Protein AF-A0A4Q3S726-F1 (afdb_monomer)

Radius of gyration: 19.7 Å; Cα contacts (8 Å, |Δi|>4): 172; chains: 1; bounding box: 53×33×49 Å

Nearest PDB structures (foldseek):
  7nnp-assembly1_A  TM=9.492E-01  e=2.459E-10  Escher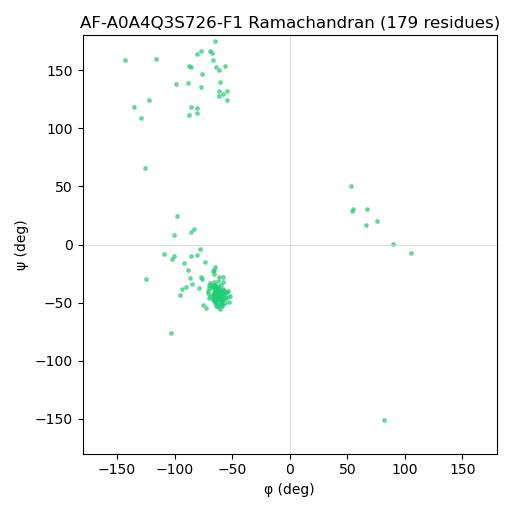ichia coli
  7nnl-assembly1_A  TM=9.496E-01  e=5.320E-10  Escherichia coli
  7lc3-assembly1_A  TM=9.480E-01  e=2.760E-09  Escherichia coli K-12

pLDDT: mean 93.47, std 6.23, range [62.25, 98.5]

Sequence (181 aa):
MDWRGWAEIVFTIGLTLALSWPLGAYLKRVWTGEPTWLDPVLKPVQRGTLSLLGVKPGTSQGWLAYAVSVLAFSAVGFAFLYGILRLQGLLPFNPQGFAGLSPHLAFNTAVSFVTNTNWQSYAPEATVSTFSQMAGLTVQNFVSAAAGLSIAAAVARAFAADRAEGLGNFWVDLVRIVLYL

Structure (mmCIF, N/CA/C/O backbone):
data_AF-A0A4Q3S726-F1
#
_entry.id   AF-A0A4Q3S726-F1
#
loop_
_atom_site.group_PDB
_atom_site.id
_atom_site.type_symbol
_atom_site.label_atom_id
_atom_site.label_alt_id
_atom_site.label_comp_id
_atom_site.label_asym_id
_atom_site.label_entity_id
_atom_site.label_seq_id
_atom_site.pdbx_PDB_ins_code
_atom_site.Cartn_x
_atom_site.Cartn_y
_atom_site.Cartn_z
_atom_site.occupancy
_atom_site.B_iso_or_equiv
_atom_site.auth_seq_id
_atom_site.auth_comp_id
_atom_site.auth_asym_id
_atom_site.auth_atom_id
_atom_site.pdbx_PDB_model_num
ATOM 1 N N . MET A 1 1 ? 32.094 5.424 20.460 1.00 66.31 1 MET A N 1
ATOM 2 C CA . MET A 1 1 ? 30.811 6.091 20.147 1.00 66.31 1 MET A CA 1
ATOM 3 C C . MET A 1 1 ? 30.955 7.551 20.527 1.00 66.31 1 MET A C 1
ATOM 5 O O . MET A 1 1 ? 31.361 7.812 21.651 1.00 66.31 1 MET A O 1
ATOM 9 N N . ASP A 1 2 ? 30.717 8.463 19.585 1.00 92.38 2 ASP A N 1
ATOM 10 C CA . ASP A 1 2 ? 30.803 9.914 19.800 1.00 92.38 2 ASP A CA 1
ATOM 11 C C . ASP A 1 2 ? 29.468 10.459 20.351 1.00 92.38 2 ASP A C 1
ATOM 13 O O . ASP A 1 2 ? 28.410 9.875 20.101 1.00 92.38 2 ASP A O 1
ATOM 17 N N . TRP A 1 3 ? 29.493 11.565 21.098 1.00 94.75 3 TRP A N 1
ATOM 18 C CA . TRP A 1 3 ? 28.298 12.164 21.717 1.00 94.75 3 TRP A CA 1
ATOM 19 C C . TRP A 1 3 ? 27.258 12.601 20.676 1.00 94.75 3 TRP A C 1
ATOM 21 O O . TRP A 1 3 ? 26.059 12.565 20.947 1.00 94.75 3 TRP A O 1
ATOM 31 N N . ARG A 1 4 ? 27.713 12.948 19.464 1.00 96.19 4 ARG A N 1
ATOM 32 C CA . ARG A 1 4 ? 26.861 13.285 18.315 1.00 96.19 4 ARG A CA 1
ATOM 33 C C . ARG A 1 4 ? 25.976 12.115 17.895 1.00 96.19 4 ARG A C 1
ATOM 35 O O . ARG A 1 4 ? 24.780 12.301 17.721 1.00 96.19 4 ARG A O 1
ATOM 42 N N . GLY A 1 5 ? 26.531 10.903 17.836 1.00 96.06 5 GLY A N 1
ATOM 43 C CA . GLY A 1 5 ? 25.759 9.704 17.493 1.00 96.06 5 GLY A CA 1
ATOM 44 C C . GLY A 1 5 ? 24.696 9.379 18.546 1.00 96.06 5 GLY A C 1
ATOM 45 O O . GLY A 1 5 ? 23.569 9.029 18.210 1.00 96.06 5 GLY A O 1
ATOM 46 N N . TRP A 1 6 ? 25.013 9.564 19.831 1.00 96.88 6 TRP A N 1
ATOM 47 C CA . TRP A 1 6 ? 24.011 9.439 20.894 1.00 96.88 6 TRP A CA 1
ATOM 48 C C . TRP A 1 6 ? 22.918 10.506 20.792 1.00 96.88 6 TRP A C 1
ATOM 50 O O . TRP A 1 6 ? 21.742 10.185 20.959 1.00 96.88 6 TRP A O 1
ATOM 60 N N . ALA A 1 7 ? 23.283 11.752 20.479 1.00 97.25 7 ALA A N 1
ATOM 61 C CA . ALA A 1 7 ? 22.322 12.830 20.273 1.00 97.25 7 ALA A CA 1
ATOM 62 C C . ALA A 1 7 ? 21.385 12.547 19.085 1.00 97.25 7 ALA A C 1
ATOM 64 O O . ALA A 1 7 ? 20.179 12.730 19.218 1.00 97.25 7 ALA A O 1
ATOM 65 N N . GLU A 1 8 ? 21.904 12.038 17.964 1.00 97.19 8 GLU A N 1
ATOM 66 C CA . GLU A 1 8 ? 21.108 11.637 16.794 1.00 97.19 8 GLU A CA 1
ATOM 67 C C . GLU A 1 8 ? 20.111 10.521 17.125 1.00 97.19 8 GLU A C 1
ATOM 69 O O . GLU A 1 8 ? 18.943 10.606 16.738 1.00 97.19 8 GLU A O 1
ATOM 74 N N . ILE A 1 9 ? 20.534 9.503 17.883 1.00 97.06 9 ILE A N 1
ATOM 75 C CA . ILE A 1 9 ? 19.656 8.406 18.319 1.00 97.06 9 ILE A CA 1
ATOM 76 C C . ILE A 1 9 ? 18.533 8.943 19.210 1.00 97.06 9 ILE A C 1
ATOM 78 O O . ILE A 1 9 ? 17.359 8.670 18.956 1.00 97.06 9 ILE A O 1
ATOM 82 N N . VAL A 1 10 ? 18.878 9.727 20.236 1.00 97.81 10 VAL A N 1
ATOM 83 C CA . VAL A 1 10 ? 17.895 10.296 21.171 1.00 97.81 10 VAL A CA 1
ATOM 84 C C . VAL A 1 10 ? 16.928 11.219 20.439 1.00 97.81 10 VAL A C 1
ATOM 86 O O . VAL A 1 10 ? 15.722 11.136 20.660 1.00 97.81 10 VAL A O 1
ATOM 89 N N . PHE A 1 11 ? 17.436 12.058 19.537 1.00 97.94 11 PHE A N 1
ATOM 90 C CA . PHE A 1 11 ? 16.612 12.951 18.735 1.00 97.94 11 PHE A CA 1
ATOM 91 C C . PHE A 1 11 ? 15.660 12.172 17.822 1.00 97.94 11 PHE A C 1
ATOM 93 O O . PHE A 1 11 ? 14.464 12.448 17.815 1.00 97.94 11 PHE A O 1
ATOM 100 N N . THR A 1 12 ? 16.155 11.158 17.108 1.00 97.88 12 THR A N 1
ATOM 101 C CA . THR A 1 12 ? 15.345 10.355 16.178 1.00 97.88 12 THR A CA 1
ATOM 102 C C . THR A 1 12 ? 14.248 9.586 16.910 1.00 97.88 12 THR A C 1
ATOM 104 O O . THR A 1 12 ? 13.086 9.634 16.503 1.00 97.88 12 THR A O 1
ATOM 107 N N . ILE A 1 13 ? 14.580 8.913 18.018 1.00 97.75 13 ILE A N 1
ATOM 108 C CA . ILE A 1 13 ? 13.597 8.179 18.827 1.00 97.75 13 ILE A CA 1
ATOM 109 C C . ILE A 1 13 ? 12.604 9.155 19.461 1.00 97.75 13 ILE A C 1
ATOM 111 O O . ILE A 1 13 ? 11.397 8.939 19.374 1.00 97.75 13 ILE A O 1
ATOM 115 N N . GLY A 1 14 ? 13.095 10.247 20.053 1.00 98.19 14 GLY A N 1
ATOM 116 C CA . GLY A 1 14 ? 12.260 11.263 20.688 1.00 98.19 14 GLY A CA 1
ATOM 117 C C . GLY A 1 14 ? 11.259 11.878 19.712 1.00 98.19 14 GLY A C 1
ATOM 118 O O . GLY A 1 14 ? 10.069 11.939 20.013 1.00 98.19 14 GLY A O 1
ATOM 119 N N . LEU A 1 15 ? 11.714 12.251 18.513 1.00 98.00 15 LEU A N 1
ATOM 120 C CA . LEU A 1 15 ? 10.857 12.786 17.458 1.00 98.00 15 LEU A CA 1
ATOM 121 C C . LEU A 1 15 ? 9.852 11.740 16.957 1.00 98.00 15 LEU A C 1
ATOM 123 O O . LEU A 1 15 ? 8.673 12.049 16.801 1.00 98.00 15 LEU A O 1
ATOM 127 N N . THR A 1 16 ? 10.282 10.490 16.764 1.00 97.81 16 THR A N 1
ATOM 128 C CA . THR A 1 16 ? 9.392 9.397 16.334 1.00 97.81 16 THR A CA 1
ATOM 129 C C . THR A 1 16 ? 8.279 9.149 17.352 1.00 97.81 16 THR A C 1
ATOM 131 O O . THR A 1 16 ? 7.112 9.017 16.983 1.00 97.81 16 THR A O 1
ATOM 134 N N . LEU A 1 17 ? 8.598 9.131 18.648 1.00 96.75 17 LEU A N 1
ATOM 135 C CA . LEU A 1 17 ? 7.604 8.980 19.713 1.00 96.75 17 LEU A CA 1
ATOM 136 C C . LEU A 1 17 ? 6.666 10.192 19.790 1.00 96.75 17 LEU A C 1
ATOM 138 O O . LEU A 1 17 ? 5.450 10.024 19.887 1.00 96.75 17 LEU A O 1
ATOM 142 N N . ALA A 1 18 ? 7.213 11.404 19.670 1.00 97.06 18 ALA A N 1
ATOM 143 C CA . ALA A 1 18 ? 6.432 12.636 19.685 1.00 97.06 18 ALA A CA 1
ATOM 144 C C . ALA A 1 18 ? 5.429 12.719 18.522 1.00 97.06 18 ALA A C 1
ATOM 146 O O . ALA A 1 18 ? 4.324 13.220 18.714 1.00 97.06 18 ALA A O 1
ATOM 147 N N . LEU A 1 19 ? 5.785 12.212 17.336 1.00 97.38 19 LEU A N 1
ATOM 148 C CA . LEU A 1 19 ? 4.909 12.197 16.158 1.00 97.38 19 LEU A CA 1
ATOM 149 C C . LEU A 1 19 ? 3.964 10.988 16.119 1.00 97.38 19 LEU A C 1
ATOM 151 O O . LEU A 1 19 ? 2.826 11.110 15.665 1.00 97.38 19 LEU A O 1
ATOM 155 N N . SER A 1 20 ? 4.394 9.825 16.612 1.00 95.56 20 SER A N 1
ATOM 156 C CA . SER A 1 20 ? 3.570 8.608 16.599 1.00 95.56 20 SER A CA 1
ATOM 157 C C . SER A 1 20 ? 2.380 8.679 17.556 1.00 95.56 20 SER A C 1
ATOM 159 O O . SER A 1 20 ? 1.318 8.157 17.223 1.00 95.56 20 SER A O 1
ATOM 161 N N . TRP A 1 21 ? 2.500 9.359 18.702 1.00 95.00 21 TRP A N 1
ATOM 162 C CA . TRP A 1 21 ? 1.385 9.525 19.642 1.00 95.00 21 TRP A CA 1
ATOM 163 C C . TRP A 1 21 ? 0.168 10.266 19.046 1.00 95.00 21 TRP A C 1
ATOM 165 O O . TRP A 1 21 ? -0.928 9.690 19.049 1.00 95.00 21 TRP A O 1
ATOM 175 N N . PRO A 1 22 ? 0.298 11.491 18.488 1.00 95.06 22 PRO A N 1
ATOM 176 C CA . PRO A 1 22 ? -0.834 12.182 17.876 1.00 95.06 22 PRO A CA 1
ATOM 177 C C . PRO A 1 22 ? -1.343 11.455 16.626 1.00 95.06 22 PRO A C 1
ATOM 179 O O . PRO A 1 22 ? -2.555 11.406 16.406 1.00 95.06 22 PRO A O 1
ATOM 182 N N . LEU A 1 23 ? -0.451 10.835 15.842 1.00 94.62 23 LEU A N 1
ATOM 183 C CA . LEU A 1 23 ? -0.841 10.041 14.678 1.00 94.62 23 LEU A CA 1
ATOM 184 C C . LEU A 1 23 ? -1.673 8.814 15.077 1.00 94.62 23 LEU A C 1
ATOM 186 O O . LEU A 1 23 ? -2.705 8.548 14.470 1.00 94.62 23 LEU A O 1
ATOM 190 N N . GLY A 1 24 ? -1.280 8.099 16.132 1.00 93.12 24 GLY A N 1
ATOM 191 C CA . GLY A 1 24 ? -2.030 6.959 16.659 1.00 93.12 24 GLY A CA 1
ATOM 192 C C . GLY A 1 24 ? -3.412 7.361 17.178 1.00 93.12 24 GLY A C 1
ATOM 193 O O . GLY A 1 24 ? -4.405 6.688 16.892 1.00 93.12 24 GLY A O 1
ATOM 194 N N . ALA A 1 25 ? -3.508 8.498 17.876 1.00 92.31 25 ALA A N 1
ATOM 195 C CA . ALA A 1 25 ? -4.790 9.050 18.311 1.00 92.31 25 ALA A CA 1
ATOM 196 C C . ALA A 1 25 ? -5.694 9.424 17.122 1.00 92.31 25 ALA A C 1
ATOM 198 O O . ALA A 1 25 ? -6.902 9.190 17.166 1.00 92.31 25 ALA A O 1
ATOM 199 N N . TYR A 1 26 ? -5.115 9.964 16.047 1.00 94.06 26 TYR A N 1
ATOM 200 C CA . TYR A 1 26 ? -5.827 10.249 14.805 1.00 94.06 26 TYR A CA 1
ATOM 201 C C . TYR A 1 26 ? -6.300 8.970 14.096 1.00 94.06 26 TYR A C 1
ATOM 203 O O . TYR A 1 26 ? -7.478 8.865 13.757 1.00 94.06 26 TYR A O 1
ATOM 211 N N . LEU A 1 27 ? -5.433 7.964 13.948 1.00 92.88 27 LEU A N 1
ATOM 212 C CA . LEU A 1 27 ? -5.776 6.687 13.314 1.00 92.88 27 LEU A CA 1
ATOM 213 C C . LEU A 1 27 ? -6.882 5.941 14.056 1.00 92.88 27 LEU A C 1
ATOM 215 O O . LEU A 1 27 ? -7.776 5.383 13.419 1.00 92.88 27 LEU A O 1
ATOM 219 N N . LYS A 1 28 ? -6.888 6.003 15.394 1.00 91.19 28 LYS A N 1
ATOM 220 C CA . LYS A 1 28 ? -8.006 5.495 16.196 1.00 91.19 28 LYS A CA 1
ATOM 221 C C . LYS A 1 28 ? -9.332 6.096 15.721 1.00 91.19 28 LYS A C 1
ATOM 223 O O . LYS A 1 28 ? -10.257 5.337 15.452 1.00 91.19 28 LYS A O 1
ATOM 228 N N . ARG A 1 29 ? -9.407 7.426 15.567 1.00 91.75 29 ARG A N 1
ATOM 229 C CA . ARG A 1 29 ? -10.619 8.126 15.100 1.00 91.75 29 ARG A CA 1
ATOM 230 C C . ARG A 1 29 ? -11.024 7.699 13.692 1.00 91.75 29 ARG A C 1
ATOM 232 O O . ARG A 1 29 ? -12.200 7.458 13.435 1.00 91.75 29 ARG A O 1
ATOM 239 N N . VAL A 1 30 ? -10.050 7.564 12.789 1.00 91.81 30 VAL A N 1
ATOM 240 C CA . VAL A 1 30 ? -10.283 7.119 11.406 1.00 91.81 30 VAL A CA 1
ATOM 241 C C . VAL A 1 30 ? -10.901 5.714 11.381 1.00 91.81 30 VAL A C 1
ATOM 243 O O . VAL A 1 30 ? -11.913 5.496 10.709 1.00 91.81 30 VAL A O 1
ATOM 246 N N . TRP A 1 31 ? -10.360 4.762 12.147 1.00 88.25 31 TRP A N 1
ATOM 247 C CA . TRP A 1 31 ? -10.892 3.395 12.204 1.00 88.25 31 TRP A CA 1
ATOM 248 C C . TRP A 1 31 ? -12.244 3.292 12.915 1.00 88.25 31 TRP A C 1
ATOM 250 O O . TRP A 1 31 ? -13.110 2.545 12.449 1.00 88.25 31 TRP A O 1
ATOM 260 N N . THR A 1 32 ? -12.473 4.054 13.989 1.00 86.06 32 THR A N 1
ATOM 261 C CA . THR A 1 32 ? -13.777 4.089 14.678 1.00 8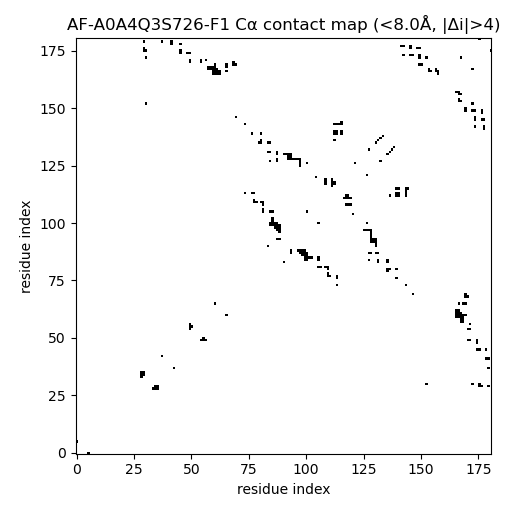6.06 32 THR A CA 1
ATOM 262 C C . THR A 1 32 ? -14.838 4.859 13.889 1.00 86.06 32 THR A C 1
ATOM 264 O O . THR A 1 32 ? -16.030 4.692 14.133 1.00 86.06 32 THR A O 1
ATOM 267 N N . GLY A 1 33 ? -14.438 5.640 12.880 1.00 84.31 33 GLY A N 1
ATOM 268 C CA . GLY A 1 33 ? -15.345 6.479 12.098 1.00 84.31 33 GLY A CA 1
ATOM 269 C C . GLY A 1 33 ? -15.792 7.741 12.838 1.00 84.31 33 GLY A C 1
ATOM 270 O O . GLY A 1 33 ? -16.820 8.321 12.480 1.00 84.31 33 GLY A O 1
ATOM 271 N N . GLU A 1 34 ? -15.039 8.155 13.857 1.00 88.12 34 GLU A N 1
ATOM 272 C CA . GLU A 1 34 ? -15.228 9.433 14.537 1.00 88.12 34 GLU A CA 1
ATOM 273 C C . GLU A 1 34 ? -14.967 10.609 13.578 1.00 88.12 34 GLU A C 1
ATOM 275 O O . GLU A 1 34 ? -14.197 10.470 12.623 1.00 88.12 34 GLU A O 1
ATOM 280 N N . PRO A 1 35 ? -15.587 11.783 13.809 1.00 86.44 35 PRO A N 1
ATOM 281 C CA . PRO A 1 35 ? -15.368 12.950 12.969 1.00 86.44 35 PRO A CA 1
ATOM 282 C C . PRO A 1 35 ? -13.892 13.354 12.913 1.00 86.44 35 PRO A C 1
ATOM 284 O O . PRO A 1 35 ? -13.241 13.543 13.944 1.00 86.44 35 PRO A O 1
ATOM 287 N N . THR A 1 36 ? -13.381 13.544 11.701 1.00 90.50 36 THR A N 1
ATOM 288 C CA . THR A 1 36 ? -12.043 14.089 11.459 1.00 90.50 36 THR A CA 1
ATOM 289 C C . THR A 1 36 ? -12.113 15.423 10.723 1.00 90.50 36 THR A C 1
ATOM 291 O O . THR A 1 36 ? -13.093 15.743 10.056 1.00 90.50 36 THR A O 1
ATOM 294 N N . TRP A 1 37 ? -11.046 16.211 10.814 1.00 88.94 37 TRP A N 1
ATOM 295 C CA . TRP A 1 37 ? -10.925 17.493 10.118 1.00 88.94 37 TRP A CA 1
ATOM 296 C C . TRP A 1 37 ? -10.877 17.359 8.584 1.00 88.94 37 TRP A C 1
ATOM 298 O O . TRP A 1 37 ? -11.235 18.304 7.886 1.00 88.94 37 TRP A O 1
ATOM 308 N N . LEU A 1 38 ? -10.501 16.187 8.056 1.00 89.44 38 LEU A N 1
ATOM 309 C CA . LEU A 1 38 ? -10.484 15.899 6.615 1.00 89.44 38 LEU A CA 1
ATOM 310 C C . LEU A 1 38 ? -11.837 15.407 6.081 1.00 89.44 38 LEU A C 1
ATOM 312 O O . LEU A 1 38 ? -12.043 15.329 4.869 1.00 89.44 38 LEU A O 1
ATOM 316 N N . ASP A 1 39 ? -12.782 15.098 6.970 1.00 88.25 39 ASP A N 1
ATOM 317 C CA . ASP A 1 39 ? -14.087 14.552 6.607 1.00 88.25 39 ASP A CA 1
ATOM 318 C C . ASP A 1 39 ? -14.877 15.366 5.577 1.00 88.25 39 ASP A C 1
ATOM 320 O O . ASP A 1 39 ? -15.488 14.730 4.717 1.00 88.25 39 ASP A O 1
ATOM 324 N N . PRO A 1 40 ? -14.903 16.716 5.607 1.00 88.88 40 PRO A N 1
ATOM 325 C CA . PRO A 1 40 ? -15.674 17.487 4.633 1.00 88.88 40 PRO A CA 1
ATOM 326 C C . PRO A 1 40 ? -15.268 17.200 3.183 1.00 88.88 40 PRO A C 1
ATOM 328 O O . PRO A 1 40 ? -16.117 17.217 2.295 1.00 88.88 40 PRO A O 1
ATOM 331 N N . VAL A 1 41 ? -13.987 16.893 2.954 1.00 90.56 41 VAL A N 1
ATOM 332 C CA . VAL A 1 41 ? -13.429 16.615 1.623 1.00 90.56 41 VAL A CA 1
ATOM 333 C C . VAL A 1 41 ? -13.396 15.114 1.340 1.00 90.56 41 VAL A C 1
ATOM 335 O O . VAL A 1 41 ? -13.769 14.679 0.252 1.00 90.56 41 VAL A O 1
ATOM 338 N N . LEU A 1 42 ? -12.987 14.302 2.319 1.00 92.19 42 LEU A N 1
ATOM 339 C CA . LEU A 1 42 ? -12.731 12.878 2.107 1.00 92.19 42 LEU A CA 1
ATOM 340 C C . LEU A 1 42 ? -13.968 11.993 2.264 1.00 92.19 42 LEU A C 1
ATOM 342 O O . LEU A 1 42 ? -14.057 10.979 1.574 1.00 92.19 42 LEU A O 1
ATOM 346 N N . LYS A 1 43 ? -14.965 12.353 3.087 1.00 89.88 43 LYS A N 1
ATOM 347 C CA . LYS A 1 43 ? -16.180 11.524 3.232 1.00 89.88 43 LYS A CA 1
ATOM 348 C C . LYS A 1 43 ? -16.961 11.358 1.924 1.00 89.88 43 LYS A C 1
ATOM 350 O O . LYS A 1 43 ? -17.415 10.238 1.678 1.00 89.88 43 LYS A O 1
ATOM 355 N N . PRO A 1 44 ? -17.158 12.397 1.085 1.00 91.56 44 PRO A N 1
ATOM 356 C CA . PRO A 1 44 ? -17.794 12.227 -0.221 1.00 91.56 44 PRO A CA 1
ATOM 357 C C . PRO A 1 44 ? -17.039 11.236 -1.112 1.00 91.56 44 PRO A C 1
ATOM 359 O O . PRO A 1 44 ? -17.659 10.338 -1.680 1.00 91.56 44 PRO A O 1
ATOM 362 N N . VAL A 1 45 ? -15.706 11.345 -1.163 1.00 93.38 45 VAL A N 1
ATOM 363 C CA . VAL A 1 45 ? -14.843 10.452 -1.950 1.00 93.38 45 VAL A CA 1
ATOM 364 C C . VAL A 1 45 ? -14.913 9.029 -1.402 1.00 93.38 45 VAL A C 1
ATOM 366 O O . VAL A 1 45 ? -15.187 8.101 -2.150 1.00 93.38 45 VAL A O 1
ATOM 369 N N . GLN A 1 46 ? -14.781 8.853 -0.086 1.00 92.44 46 GLN A N 1
ATOM 370 C CA . GLN A 1 46 ? -14.899 7.560 0.585 1.00 92.44 46 GLN A CA 1
ATOM 371 C C . GLN A 1 46 ? -16.246 6.890 0.277 1.00 92.44 46 GLN A C 1
ATOM 373 O O . GLN A 1 46 ? -16.288 5.710 -0.066 1.00 92.44 46 GLN A O 1
ATOM 378 N N . ARG A 1 47 ? -17.357 7.631 0.383 1.00 90.62 47 ARG A N 1
ATOM 379 C CA . ARG A 1 47 ? -18.699 7.114 0.074 1.00 90.62 47 ARG A CA 1
ATOM 380 C C . ARG A 1 47 ? -18.832 6.738 -1.398 1.00 90.62 47 ARG A C 1
ATOM 382 O O . ARG A 1 47 ? -19.377 5.676 -1.682 1.00 90.62 47 ARG A O 1
ATOM 389 N N . GLY A 1 48 ? -18.317 7.567 -2.305 1.00 92.38 48 GLY A N 1
ATOM 390 C CA . GLY A 1 48 ? -18.282 7.279 -3.737 1.00 92.38 48 GLY A CA 1
ATOM 391 C C . GLY A 1 48 ? -17.510 5.996 -4.039 1.00 92.38 48 GLY A C 1
ATOM 392 O O . GLY A 1 48 ? -18.055 5.084 -4.653 1.00 92.38 48 GLY A O 1
ATOM 393 N N . THR A 1 49 ? -16.287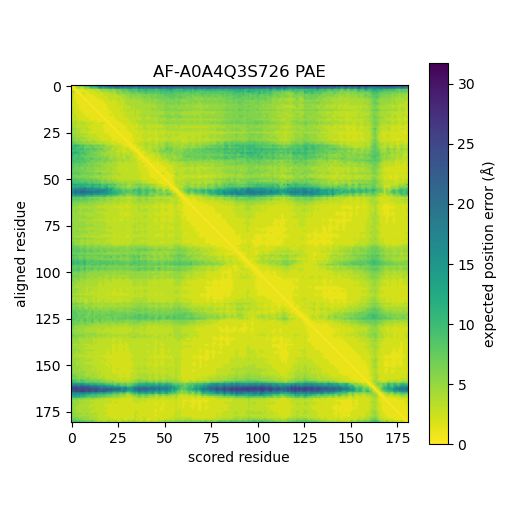 5.875 -3.521 1.00 92.88 49 THR A N 1
ATOM 394 C CA . THR A 1 49 ? -15.434 4.693 -3.699 1.00 92.88 49 THR A CA 1
ATOM 395 C C . THR A 1 49 ? -16.092 3.431 -3.144 1.00 92.88 49 THR A C 1
ATOM 397 O O . THR A 1 49 ? -16.180 2.429 -3.846 1.00 92.88 49 THR A O 1
ATOM 400 N N . LEU A 1 50 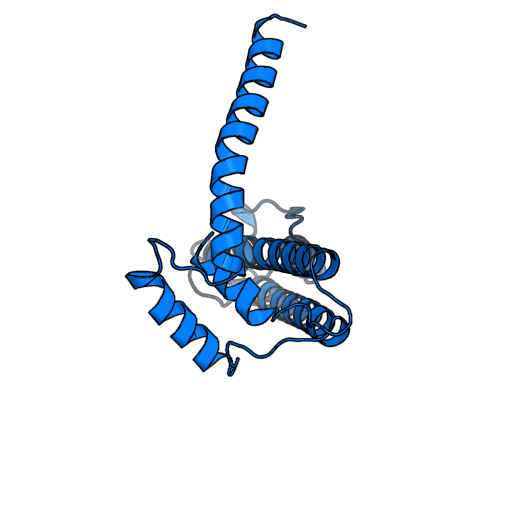? -16.618 3.468 -1.915 1.00 92.31 50 LEU A N 1
ATOM 401 C CA . LEU A 1 50 ? -17.287 2.305 -1.320 1.00 92.31 50 LEU A CA 1
ATOM 402 C C . LEU A 1 50 ? -18.565 1.925 -2.077 1.00 92.31 50 LEU A C 1
ATOM 404 O O . LEU A 1 50 ? -18.829 0.740 -2.264 1.00 92.31 50 LEU A O 1
ATOM 408 N N . SER A 1 51 ? -19.322 2.912 -2.565 1.00 91.44 51 SER A N 1
ATOM 409 C CA . SER A 1 51 ? -20.506 2.679 -3.396 1.00 91.44 51 SER A CA 1
ATOM 410 C C . SER A 1 51 ? -20.150 2.018 -4.728 1.00 91.44 51 SER A C 1
ATOM 412 O O . SER A 1 51 ? -20.844 1.093 -5.142 1.00 91.44 51 SER A O 1
ATOM 414 N N . LEU A 1 52 ? -19.072 2.453 -5.390 1.00 91.94 52 LEU A N 1
ATOM 415 C CA . LEU A 1 52 ? -18.584 1.846 -6.635 1.00 91.94 52 LEU A CA 1
ATOM 416 C C . LEU A 1 52 ? -18.103 0.406 -6.428 1.00 91.94 52 LEU A C 1
ATOM 418 O O . LEU A 1 52 ? -18.306 -0.441 -7.291 1.00 91.94 52 LEU A O 1
ATOM 422 N N . LEU A 1 53 ? -17.515 0.118 -5.267 1.00 88.81 53 LEU A N 1
ATOM 423 C CA . LEU A 1 53 ? -17.118 -1.235 -4.877 1.00 88.81 53 LEU A CA 1
ATOM 424 C C . LEU A 1 53 ? -18.301 -2.095 -4.392 1.00 88.81 53 LEU A C 1
ATOM 426 O O . LEU A 1 53 ? -18.110 -3.265 -4.066 1.00 88.81 53 LEU A O 1
ATOM 430 N N . GLY A 1 54 ? -19.515 -1.537 -4.299 1.00 88.00 54 GLY A N 1
ATOM 431 C CA . GLY A 1 54 ? -20.689 -2.233 -3.762 1.00 88.00 54 GLY A CA 1
ATOM 432 C C . GLY A 1 54 ? -20.588 -2.558 -2.265 1.00 88.00 54 GLY A C 1
ATOM 433 O O . GLY A 1 54 ? -21.332 -3.397 -1.754 1.00 88.00 54 GLY A O 1
ATOM 434 N N . VAL A 1 55 ? -19.672 -1.909 -1.542 1.00 89.38 55 VAL A N 1
ATOM 435 C CA . VAL A 1 55 ? -19.405 -2.161 -0.124 1.00 89.38 55 VAL A CA 1
ATOM 436 C C . VAL A 1 55 ? -20.361 -1.332 0.722 1.00 89.38 55 VAL A C 1
ATOM 438 O O . VAL A 1 55 ? -20.323 -0.103 0.703 1.00 89.38 55 VAL A O 1
ATOM 441 N N . LYS A 1 56 ? -21.202 -2.002 1.517 1.00 81.50 56 LYS A N 1
ATOM 442 C CA . LYS A 1 56 ? -22.104 -1.341 2.471 1.00 81.50 56 LYS A CA 1
ATOM 443 C C . LYS A 1 56 ? -21.349 -0.972 3.758 1.00 81.50 56 LYS A C 1
ATOM 445 O O . LYS A 1 56 ? -20.970 -1.886 4.505 1.00 81.50 56 LYS A O 1
ATOM 450 N N . PRO A 1 57 ? -21.159 0.329 4.064 1.00 71.88 57 PRO A N 1
ATOM 451 C CA . PRO A 1 57 ? -20.558 0.756 5.323 1.00 71.88 57 PRO A CA 1
ATOM 452 C C . PRO A 1 57 ? -21.438 0.289 6.491 1.00 71.88 57 PRO A C 1
ATOM 454 O O . PRO A 1 57 ? -22.643 0.522 6.477 1.00 71.88 57 PRO A O 1
ATOM 457 N N . GLY A 1 58 ? -20.852 -0.395 7.476 1.00 73.56 58 GLY A N 1
ATOM 458 C CA . GLY A 1 58 ? -21.573 -0.959 8.631 1.00 73.56 58 GLY A CA 1
ATOM 459 C C . GLY A 1 58 ? -21.760 -2.479 8.598 1.00 73.56 58 GLY A C 1
ATOM 460 O O . GLY A 1 58 ? -22.180 -3.060 9.592 1.00 73.56 58 GLY A O 1
ATOM 461 N N . THR A 1 59 ? -21.403 -3.147 7.497 1.00 81.25 59 THR A N 1
ATOM 462 C CA . THR A 1 59 ? -21.333 -4.616 7.465 1.00 81.25 59 THR A CA 1
ATOM 463 C C . THR A 1 59 ? -20.023 -5.095 8.084 1.00 81.25 59 THR A C 1
ATOM 465 O O . THR A 1 59 ? -18.951 -4.776 7.574 1.00 81.25 59 THR A O 1
ATOM 468 N N . SER A 1 60 ? -20.100 -5.845 9.185 1.00 86.94 60 SER A N 1
ATOM 469 C CA . SER A 1 60 ? -18.923 -6.438 9.828 1.00 86.94 60 SER A CA 1
ATOM 470 C C . SER A 1 60 ? -18.619 -7.816 9.233 1.00 86.94 60 SER A C 1
ATOM 472 O O . SER A 1 60 ? -19.527 -8.601 8.959 1.00 86.94 60 SER A O 1
ATOM 474 N N . GLN A 1 61 ? -17.342 -8.103 9.012 1.00 92.06 61 GLN A N 1
ATOM 475 C CA . GLN A 1 61 ? -16.822 -9.368 8.515 1.00 92.06 61 GLN A CA 1
ATOM 476 C C . GLN A 1 61 ? -16.313 -10.207 9.693 1.00 92.06 61 GLN A C 1
ATOM 478 O O . GLN A 1 61 ? -15.633 -9.711 10.593 1.00 92.06 61 GLN A O 1
ATOM 483 N N . GLY A 1 62 ? -16.601 -11.510 9.667 1.00 91.81 62 GLY A N 1
ATOM 484 C CA . GLY A 1 62 ? -15.870 -12.468 10.496 1.00 91.81 62 GLY A CA 1
ATOM 485 C C . GLY A 1 62 ? -14.412 -12.592 10.040 1.00 91.81 62 GLY A C 1
ATOM 486 O O . GLY A 1 62 ? -14.069 -12.205 8.921 1.00 91.81 62 GLY A O 1
ATOM 487 N N . TRP A 1 63 ? -13.556 -13.181 10.880 1.00 91.38 63 TRP A N 1
ATOM 488 C CA . TRP A 1 63 ? -12.115 -13.288 10.609 1.00 91.38 63 TRP A CA 1
ATOM 489 C C . TRP A 1 63 ? -11.793 -13.954 9.264 1.00 91.38 63 TRP A C 1
ATOM 491 O O . TRP A 1 63 ? -10.927 -13.475 8.535 1.00 91.38 63 TRP A O 1
ATOM 501 N N . LEU A 1 64 ? -12.528 -15.012 8.898 1.00 93.62 64 LEU A N 1
ATOM 502 C CA . LEU A 1 64 ? -12.304 -15.738 7.649 1.00 93.62 64 LEU A CA 1
ATOM 503 C C . LEU A 1 64 ? -12.631 -14.862 6.435 1.00 93.62 64 LEU A C 1
ATOM 505 O O . LEU A 1 64 ? -11.843 -14.785 5.498 1.00 93.62 64 LEU A O 1
ATOM 509 N N . ALA A 1 65 ? -13.764 -14.155 6.467 1.00 94.06 65 ALA A N 1
ATOM 510 C CA . ALA A 1 65 ? -14.160 -13.249 5.390 1.00 94.06 65 ALA A CA 1
ATOM 511 C C . ALA A 1 65 ? -13.183 -12.069 5.248 1.00 94.06 65 ALA A C 1
ATOM 513 O O . ALA A 1 65 ? -12.876 -11.655 4.128 1.00 94.06 65 ALA A O 1
ATOM 514 N N . TYR A 1 66 ? -12.658 -11.563 6.367 1.00 95.31 66 TYR A N 1
ATOM 515 C CA . TYR A 1 66 ? -11.638 -10.517 6.374 1.00 95.31 66 TYR A CA 1
ATOM 516 C C . TYR A 1 66 ? -10.332 -11.015 5.736 1.00 95.31 66 TYR A C 1
ATOM 518 O O . TYR A 1 66 ? -9.823 -10.391 4.808 1.00 95.31 66 TYR A O 1
ATOM 526 N N . ALA A 1 67 ? -9.830 -12.180 6.162 1.00 95.81 67 ALA A N 1
ATOM 527 C CA . ALA A 1 67 ? -8.610 -12.783 5.622 1.00 95.81 67 ALA A CA 1
ATOM 528 C C . ALA A 1 67 ? -8.728 -13.097 4.123 1.00 95.81 67 ALA A C 1
ATOM 530 O O . ALA A 1 67 ? -7.822 -12.791 3.351 1.00 95.81 67 ALA A O 1
ATOM 531 N N . VAL A 1 68 ? -9.867 -13.641 3.685 1.00 97.12 68 VAL A N 1
ATOM 532 C CA . VAL A 1 68 ? -10.133 -13.878 2.259 1.00 97.12 68 VAL A CA 1
ATOM 533 C C . VAL A 1 68 ? -10.157 -12.565 1.475 1.00 97.12 68 VAL A C 1
ATOM 535 O O . VAL A 1 68 ? -9.614 -12.521 0.376 1.00 97.12 68 VAL A O 1
ATOM 538 N N . SER A 1 69 ? -10.723 -11.488 2.032 1.00 96.62 69 SER A N 1
ATOM 539 C CA . SER A 1 69 ? -10.732 -10.173 1.372 1.00 96.62 69 SER A CA 1
ATOM 540 C C . SER A 1 69 ? -9.315 -9.624 1.180 1.00 96.62 69 SER A C 1
ATOM 542 O O . SER A 1 69 ? -8.989 -9.169 0.087 1.00 96.62 69 SER A O 1
ATOM 544 N N . VAL A 1 70 ? -8.456 -9.743 2.201 1.00 97.19 70 VAL A N 1
ATOM 545 C CA . VAL A 1 70 ? -7.029 -9.384 2.120 1.00 97.19 70 VAL A CA 1
ATOM 546 C C . VAL A 1 70 ? -6.331 -10.188 1.021 1.00 97.19 70 VAL A C 1
ATOM 548 O O . VAL A 1 70 ? -5.709 -9.609 0.135 1.00 97.19 70 VAL A O 1
ATOM 551 N N . LEU A 1 71 ? -6.460 -11.519 1.042 1.00 97.69 71 LEU A N 1
ATOM 552 C CA . LEU A 1 71 ? -5.792 -12.396 0.075 1.00 97.69 71 LEU A CA 1
ATOM 553 C C . LEU A 1 71 ? -6.278 -12.149 -1.357 1.00 97.69 71 LEU A C 1
ATOM 555 O O . LEU A 1 71 ? -5.467 -12.095 -2.280 1.00 97.69 71 LEU A O 1
ATOM 559 N N . ALA A 1 72 ? -7.586 -11.964 -1.544 1.00 97.50 72 ALA A N 1
ATOM 560 C CA . ALA A 1 72 ? -8.164 -11.637 -2.840 1.00 97.50 72 ALA A CA 1
ATOM 561 C C . ALA A 1 72 ? -7.649 -10.285 -3.351 1.00 97.50 72 ALA A C 1
ATOM 563 O O . ALA A 1 72 ? -7.262 -10.178 -4.514 1.00 97.50 72 ALA A O 1
ATOM 564 N N . PHE A 1 73 ? -7.579 -9.272 -2.482 1.00 97.62 73 PHE A N 1
ATOM 565 C CA . PHE A 1 73 ? -7.034 -7.965 -2.831 1.00 97.62 73 PHE A CA 1
ATOM 566 C C . PHE A 1 73 ? -5.565 -8.048 -3.257 1.00 97.62 73 PHE A C 1
ATOM 568 O O . PHE A 1 73 ? -5.203 -7.534 -4.316 1.00 97.62 73 PHE A O 1
ATOM 575 N N . SER A 1 74 ? -4.732 -8.759 -2.493 1.00 98.00 74 SER A N 1
ATOM 576 C CA . SER A 1 74 ? -3.324 -8.977 -2.838 1.00 98.00 74 SER A CA 1
ATOM 577 C C . SER A 1 74 ? -3.160 -9.749 -4.150 1.00 98.00 74 SER A C 1
ATOM 579 O O . SER A 1 74 ? -2.325 -9.378 -4.972 1.00 98.00 74 SER A O 1
ATOM 581 N N . ALA A 1 75 ? -3.974 -10.779 -4.399 1.00 98.25 75 ALA A N 1
ATOM 582 C CA . ALA A 1 75 ? -3.930 -11.543 -5.647 1.00 98.25 75 ALA A CA 1
ATOM 583 C C . ALA A 1 75 ? -4.303 -10.687 -6.871 1.00 98.25 75 ALA A C 1
ATOM 585 O O . ALA A 1 75 ? -3.633 -10.756 -7.903 1.00 98.25 75 ALA A O 1
ATOM 586 N N . VAL A 1 76 ? -5.332 -9.841 -6.749 1.00 98.00 76 VAL A N 1
ATOM 587 C CA . VAL A 1 76 ? -5.717 -8.887 -7.801 1.00 98.00 76 VAL A CA 1
ATOM 588 C C . VAL A 1 76 ? -4.622 -7.843 -8.013 1.00 98.00 76 VAL A C 1
ATOM 590 O O . VAL A 1 76 ? -4.251 -7.578 -9.156 1.00 98.00 76 VAL A O 1
ATOM 593 N N . GLY A 1 77 ? -4.054 -7.295 -6.935 1.00 97.94 77 GLY A N 1
ATOM 594 C CA . GLY A 1 77 ? -2.934 -6.355 -7.000 1.00 97.94 77 GLY A CA 1
ATOM 595 C C . GLY A 1 77 ? -1.712 -6.947 -7.706 1.00 97.94 77 GLY A C 1
ATOM 596 O O . GLY A 1 77 ? -1.116 -6.294 -8.564 1.00 97.94 77 GLY A O 1
ATOM 597 N N . PHE A 1 78 ? -1.399 -8.211 -7.416 1.00 98.50 78 PHE A N 1
ATOM 598 C CA . PHE A 1 78 ? -0.344 -8.963 -8.088 1.00 98.50 78 PHE A CA 1
ATOM 599 C C . PHE A 1 78 ? -0.624 -9.118 -9.582 1.00 98.50 78 PHE A C 1
ATOM 601 O O . PHE A 1 78 ? 0.227 -8.757 -10.391 1.00 98.50 78 PHE A O 1
ATOM 608 N N . ALA A 1 79 ? -1.809 -9.605 -9.961 1.00 98.50 79 ALA A N 1
ATOM 609 C CA . ALA A 1 79 ? -2.161 -9.799 -11.365 1.00 98.50 79 ALA A CA 1
ATOM 610 C C . ALA A 1 79 ? -2.132 -8.475 -12.148 1.00 98.50 79 ALA A C 1
ATOM 612 O O . ALA A 1 79 ? -1.618 -8.425 -13.266 1.00 98.50 79 ALA A O 1
ATOM 613 N N . PHE A 1 80 ? -2.625 -7.395 -11.534 1.00 98.12 80 PHE A N 1
ATOM 614 C CA . PHE A 1 80 ? -2.613 -6.052 -12.103 1.00 98.12 80 PHE A CA 1
ATOM 615 C C . PHE A 1 80 ? -1.187 -5.543 -12.344 1.00 98.12 80 PHE A C 1
ATOM 617 O O . PHE A 1 80 ? -0.846 -5.184 -13.472 1.00 98.12 80 PHE A O 1
ATOM 624 N N . LEU A 1 81 ? -0.327 -5.567 -11.319 1.00 98.38 81 LEU A N 1
ATOM 625 C CA . LEU A 1 81 ? 1.053 -5.100 -11.457 1.00 98.38 81 LEU A CA 1
ATOM 626 C C . LEU A 1 81 ? 1.858 -5.991 -12.412 1.00 98.38 81 LEU A C 1
ATOM 628 O O . LEU A 1 81 ? 2.577 -5.484 -13.271 1.00 98.38 81 LEU A O 1
ATOM 632 N N . TYR A 1 82 ? 1.704 -7.312 -12.319 1.00 98.50 82 TYR A N 1
ATOM 633 C CA . TYR A 1 82 ? 2.339 -8.251 -13.239 1.00 98.50 82 TYR A CA 1
ATOM 634 C C . TYR A 1 82 ? 1.960 -7.950 -14.696 1.00 98.50 82 TYR A C 1
ATOM 636 O O . TYR A 1 82 ? 2.836 -7.882 -15.561 1.00 98.50 82 TYR A O 1
ATOM 644 N N . GLY A 1 83 ? 0.672 -7.704 -14.961 1.00 98.12 83 GLY A N 1
ATOM 645 C CA . GLY A 1 83 ? 0.172 -7.301 -16.273 1.00 98.12 83 GLY A CA 1
ATOM 646 C C . GLY A 1 83 ? 0.811 -6.006 -16.773 1.00 98.12 83 GLY A C 1
ATOM 647 O O . GLY A 1 83 ? 1.317 -5.979 -17.894 1.00 98.12 83 GLY A O 1
ATOM 648 N N . ILE A 1 84 ? 0.871 -4.967 -15.930 1.00 98.06 84 ILE A N 1
ATOM 649 C CA . ILE A 1 84 ? 1.530 -3.693 -16.262 1.00 98.06 84 ILE A CA 1
ATOM 650 C C . ILE A 1 84 ? 2.991 -3.918 -16.659 1.00 98.06 84 ILE A C 1
ATOM 652 O O . ILE A 1 84 ? 3.417 -3.465 -17.717 1.00 98.06 84 ILE A O 1
ATOM 656 N N . LEU A 1 85 ? 3.755 -4.657 -15.853 1.00 98.06 85 LEU A N 1
ATOM 657 C CA . LEU A 1 85 ? 5.186 -4.864 -16.090 1.00 98.06 85 LEU A CA 1
ATOM 658 C C . LEU A 1 85 ? 5.459 -5.702 -17.347 1.00 98.06 85 LEU A C 1
ATOM 660 O O . LEU A 1 85 ? 6.404 -5.424 -18.090 1.00 98.06 85 LEU A O 1
ATOM 664 N N . ARG A 1 86 ? 4.627 -6.715 -17.618 1.00 98.19 86 ARG A N 1
ATOM 665 C CA . ARG A 1 86 ? 4.737 -7.550 -18.826 1.00 98.19 86 ARG A CA 1
ATOM 666 C C . ARG A 1 86 ? 4.352 -6.800 -20.090 1.00 98.19 86 ARG A C 1
ATOM 668 O O . ARG A 1 86 ? 4.950 -7.047 -21.135 1.00 98.19 86 ARG A O 1
ATOM 675 N N . LEU A 1 87 ? 3.376 -5.904 -19.993 1.00 97.19 87 LEU A N 1
ATOM 676 C CA . LEU A 1 87 ? 2.834 -5.153 -21.120 1.00 97.19 87 LEU A CA 1
ATOM 677 C C . LEU A 1 87 ? 3.379 -3.724 -21.209 1.00 97.19 87 LEU A C 1
ATOM 67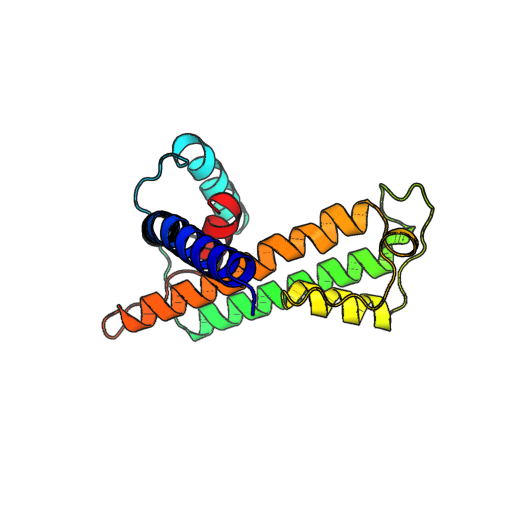9 O O . LEU A 1 87 ? 2.906 -2.978 -22.059 1.00 97.19 87 LEU A O 1
ATOM 683 N N . GLN A 1 88 ? 4.378 -3.330 -20.405 1.00 96.62 88 GLN A N 1
ATOM 684 C CA . GLN A 1 88 ? 4.786 -1.919 -20.323 1.00 96.62 88 GLN A CA 1
ATOM 685 C C . GLN A 1 88 ? 5.207 -1.308 -21.662 1.00 96.62 88 GLN A C 1
ATOM 687 O O . GLN A 1 88 ? 5.049 -0.108 -21.856 1.00 96.62 88 GLN A O 1
ATOM 692 N N . GLY A 1 89 ? 5.714 -2.126 -22.590 1.00 94.44 89 GLY A N 1
ATOM 693 C CA . GLY A 1 89 ? 6.078 -1.677 -23.935 1.00 94.44 89 GLY A CA 1
ATOM 694 C C . GLY A 1 89 ? 4.887 -1.193 -24.773 1.00 94.44 89 GLY A C 1
ATOM 695 O O . GLY A 1 89 ? 5.088 -0.467 -25.737 1.00 94.44 89 GLY A O 1
ATOM 696 N N . LEU A 1 90 ? 3.660 -1.574 -24.405 1.00 96.12 90 LEU A N 1
ATOM 697 C CA . LEU A 1 90 ? 2.411 -1.166 -25.058 1.00 96.12 90 LEU A CA 1
ATOM 698 C C . LEU A 1 90 ? 1.683 -0.043 -24.302 1.00 96.12 90 LEU A C 1
ATOM 700 O O . LEU A 1 90 ? 0.692 0.490 -24.797 1.00 96.12 90 LEU A O 1
ATOM 704 N N . LEU A 1 91 ? 2.127 0.281 -23.085 1.00 96.19 91 LEU A N 1
ATOM 705 C CA . LEU A 1 91 ? 1.472 1.251 -22.211 1.00 96.19 91 LEU A CA 1
ATOM 706 C C . LEU A 1 91 ? 1.981 2.674 -22.499 1.00 96.19 91 LEU A C 1
ATOM 708 O O . LEU A 1 91 ? 3.109 2.845 -22.972 1.00 96.19 91 LEU A O 1
ATOM 712 N N . PRO A 1 92 ? 1.164 3.712 -22.227 1.00 95.25 92 PRO A N 1
ATOM 713 C CA . PRO A 1 92 ? 1.572 5.102 -22.422 1.00 95.25 92 PRO A CA 1
ATOM 714 C C . PRO A 1 92 ? 2.724 5.492 -21.480 1.00 95.25 92 PRO A C 1
ATOM 716 O O . PRO A 1 92 ? 3.122 4.724 -20.613 1.00 95.25 92 PRO A O 1
ATOM 719 N N . PHE A 1 93 ? 3.256 6.708 -21.631 1.00 95.56 93 PHE A N 1
ATOM 720 C CA . PHE A 1 93 ? 4.339 7.256 -20.791 1.00 95.56 93 PHE A CA 1
ATOM 721 C C . PHE A 1 93 ? 5.583 6.356 -20.703 1.00 95.56 93 PHE A C 1
ATOM 723 O O . PHE A 1 93 ? 6.112 6.073 -19.626 1.00 95.56 93 PHE A O 1
ATOM 730 N N . ASN A 1 94 ? 6.062 5.939 -21.874 1.00 95.94 94 ASN A N 1
ATOM 731 C CA . ASN A 1 94 ? 7.304 5.196 -22.046 1.00 95.94 94 ASN A CA 1
ATOM 732 C C . ASN A 1 94 ? 8.227 5.894 -23.069 1.00 95.94 94 ASN A C 1
ATOM 734 O O . ASN A 1 94 ? 8.440 5.363 -24.160 1.00 95.94 94 ASN A O 1
ATOM 738 N N . PRO A 1 95 ? 8.745 7.104 -22.770 1.00 93.12 95 PRO A N 1
ATOM 739 C CA . PRO A 1 95 ? 9.544 7.869 -23.731 1.00 93.12 95 PRO A CA 1
ATOM 740 C C . PRO A 1 95 ? 10.877 7.191 -24.084 1.00 93.12 95 PRO A C 1
ATOM 742 O O . PRO A 1 95 ? 11.397 7.405 -25.173 1.00 93.12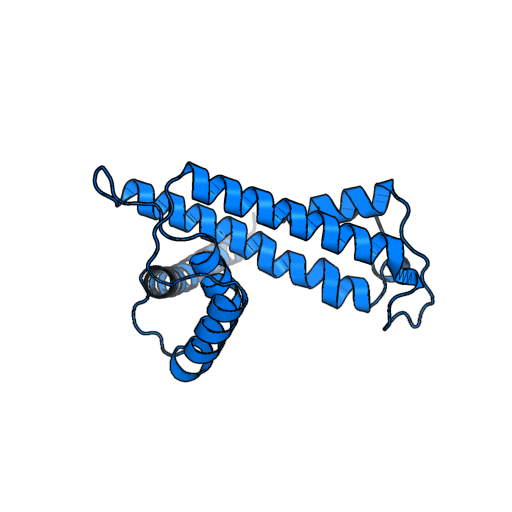 95 PRO A O 1
ATOM 745 N N . GLN A 1 96 ? 11.408 6.346 -23.197 1.00 93.06 96 GLN A N 1
ATOM 746 C CA . GLN A 1 96 ? 12.622 5.557 -23.426 1.00 93.06 96 GLN A CA 1
A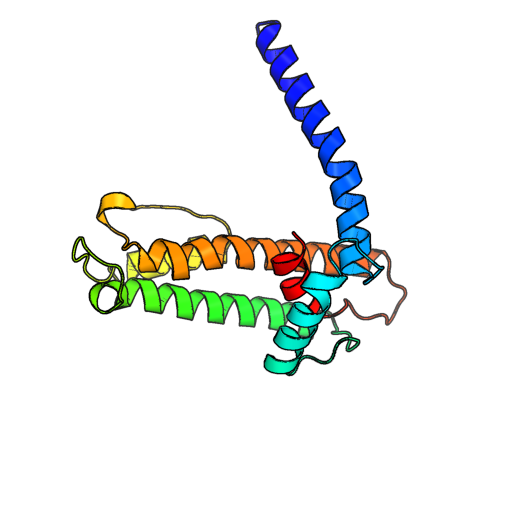TOM 747 C C . GLN A 1 96 ? 12.373 4.287 -24.257 1.00 93.06 96 GLN A C 1
ATOM 749 O O . GLN A 1 96 ? 13.329 3.619 -24.641 1.00 93.06 96 GLN A O 1
ATOM 754 N N . GLY A 1 97 ? 11.111 3.933 -24.530 1.00 92.81 97 GLY A N 1
ATOM 755 C CA . GLY A 1 97 ? 10.767 2.761 -25.335 1.00 92.81 97 GLY A CA 1
ATOM 756 C C . GLY A 1 97 ? 11.123 1.426 -24.676 1.00 92.81 97 GLY A C 1
ATOM 757 O O . GLY A 1 97 ? 11.436 0.462 -25.374 1.00 92.81 97 GLY A O 1
ATOM 758 N N . PHE A 1 98 ? 11.091 1.340 -23.341 1.00 96.06 98 PHE A N 1
ATOM 759 C CA . PHE A 1 98 ? 11.404 0.101 -22.632 1.00 96.06 98 PHE A CA 1
ATOM 760 C C . PHE A 1 98 ? 10.434 -1.023 -23.007 1.00 96.06 98 PHE A C 1
ATOM 762 O O . PHE A 1 98 ? 9.214 -0.851 -22.976 1.00 96.06 98 PHE A O 1
ATOM 769 N N . ALA A 1 99 ? 10.977 -2.199 -23.318 1.00 95.94 99 ALA A N 1
ATOM 770 C CA . ALA A 1 99 ? 10.183 -3.397 -23.555 1.00 95.94 99 ALA A CA 1
ATOM 771 C C . ALA A 1 99 ? 9.535 -3.912 -22.255 1.00 95.94 99 ALA A C 1
ATOM 773 O O . ALA A 1 99 ? 9.907 -3.520 -21.148 1.00 95.94 99 ALA A O 1
ATOM 774 N N . GLY A 1 100 ? 8.570 -4.826 -22.381 1.00 96.50 100 GLY A N 1
ATOM 775 C CA . GLY A 1 100 ? 8.014 -5.546 -21.232 1.00 96.50 100 GLY A CA 1
ATOM 776 C C . GLY A 1 100 ? 9.079 -6.361 -20.491 1.00 96.50 100 GLY A C 1
ATOM 777 O O . GLY A 1 100 ? 9.913 -7.012 -21.122 1.00 96.50 100 GLY A O 1
ATOM 778 N N . LEU A 1 101 ? 9.026 -6.366 -19.157 1.00 97.12 101 LEU A N 1
ATOM 779 C CA . LEU A 1 101 ? 9.963 -7.118 -18.312 1.00 97.12 101 LEU A CA 1
ATOM 780 C C . LEU A 1 101 ? 9.858 -8.619 -18.583 1.00 97.12 101 LEU A C 1
ATOM 782 O O . LEU A 1 101 ? 8.773 -9.113 -18.878 1.00 97.12 101 LEU A O 1
ATOM 786 N N . SER A 1 102 ? 10.946 -9.374 -18.411 1.00 97.56 102 SER A N 1
ATOM 787 C CA . SER A 1 102 ? 10.906 -10.840 -18.495 1.00 97.56 102 SER A CA 1
ATOM 788 C C . SER A 1 102 ? 9.875 -11.438 -17.511 1.00 97.56 102 SER A C 1
ATOM 790 O O . SER A 1 102 ? 9.597 -10.837 -16.469 1.00 97.56 102 SER A O 1
ATOM 792 N N . PRO A 1 103 ? 9.306 -12.631 -17.782 1.00 97.62 103 PRO A N 1
ATOM 793 C CA . PRO A 1 103 ? 8.299 -13.234 -16.906 1.00 97.62 103 PRO A CA 1
ATOM 794 C C . PRO A 1 103 ? 8.743 -13.394 -15.449 1.00 97.62 103 PRO A C 1
ATOM 796 O O . PRO A 1 103 ? 7.958 -13.122 -14.547 1.00 97.62 103 PRO A O 1
ATOM 799 N N . HIS A 1 104 ? 9.996 -13.796 -15.218 1.00 97.25 104 HIS A N 1
ATOM 800 C CA . HIS A 1 104 ? 10.540 -13.983 -13.872 1.00 97.25 104 HIS A CA 1
ATOM 801 C C . HIS A 1 104 ? 10.766 -12.651 -13.150 1.00 97.25 104 HIS A C 1
ATOM 803 O O . HIS A 1 104 ? 10.467 -12.549 -11.964 1.00 97.25 104 HIS A O 1
ATOM 809 N N . LEU A 1 105 ? 11.247 -11.622 -13.858 1.00 97.50 105 LEU A N 1
ATOM 810 C CA . LEU A 1 105 ? 11.486 -10.313 -13.262 1.00 97.50 105 LEU A CA 1
ATOM 811 C C . LEU A 1 105 ? 10.162 -9.624 -12.937 1.00 97.50 105 LEU A C 1
ATOM 813 O O . LEU A 1 105 ? 9.975 -9.167 -11.818 1.00 97.50 105 LEU A O 1
ATOM 817 N N . ALA A 1 106 ? 9.206 -9.633 -13.870 1.00 97.81 106 ALA A N 1
ATOM 818 C CA . ALA A 1 106 ? 7.866 -9.104 -13.630 1.00 97.81 106 ALA A CA 1
ATOM 819 C C . ALA A 1 106 ? 7.178 -9.808 -12.450 1.00 97.81 106 ALA A C 1
ATOM 821 O O . ALA A 1 106 ? 6.537 -9.148 -11.639 1.00 97.81 106 ALA A O 1
ATOM 822 N N . PHE A 1 107 ? 7.333 -11.133 -12.327 1.00 98.25 107 PHE A N 1
ATOM 823 C CA . PHE A 1 107 ? 6.796 -11.901 -11.203 1.00 98.25 107 PHE A CA 1
ATOM 824 C C . PHE A 1 107 ? 7.438 -11.479 -9.881 1.00 98.25 107 PHE A C 1
ATOM 826 O O . PHE A 1 107 ? 6.727 -11.138 -8.940 1.00 98.25 107 PHE A O 1
ATOM 833 N N . ASN A 1 108 ? 8.773 -11.473 -9.818 1.00 98.12 108 ASN A N 1
ATOM 834 C CA . ASN A 1 108 ? 9.503 -11.112 -8.607 1.00 98.12 108 ASN A CA 1
ATOM 835 C C . ASN A 1 108 ? 9.172 -9.683 -8.155 1.00 98.12 108 ASN A C 1
ATOM 837 O O . ASN A 1 108 ? 8.823 -9.486 -6.994 1.00 98.12 108 ASN A O 1
ATOM 841 N N . THR A 1 109 ? 9.190 -8.718 -9.078 1.00 97.75 109 THR A N 1
ATOM 842 C CA . THR A 1 109 ? 8.830 -7.324 -8.796 1.00 97.75 109 THR A CA 1
ATOM 843 C C . THR A 1 109 ? 7.374 -7.201 -8.352 1.00 97.75 109 THR A C 1
ATOM 845 O O . THR A 1 109 ? 7.094 -6.521 -7.370 1.00 97.75 109 THR A O 1
ATOM 848 N N . ALA A 1 110 ? 6.434 -7.878 -9.018 1.00 98.19 110 ALA A N 1
ATOM 849 C CA . ALA A 1 110 ? 5.026 -7.803 -8.638 1.00 98.19 110 ALA A CA 1
ATOM 850 C C . ALA A 1 110 ? 4.775 -8.357 -7.229 1.00 98.19 110 ALA A C 1
ATOM 852 O O . ALA A 1 110 ? 4.117 -7.694 -6.430 1.00 98.19 110 ALA A O 1
ATOM 853 N N . VAL A 1 111 ? 5.332 -9.530 -6.901 1.00 98.19 111 VAL A N 1
ATOM 854 C CA . VAL A 1 111 ? 5.237 -10.100 -5.547 1.00 98.19 111 VAL A CA 1
ATOM 855 C C . VAL A 1 111 ? 5.868 -9.152 -4.535 1.00 98.19 111 VAL A C 1
ATOM 857 O O . VAL A 1 111 ? 5.213 -8.792 -3.569 1.00 98.19 111 VAL A O 1
ATOM 860 N N . SER A 1 112 ? 7.091 -8.695 -4.800 1.00 98.19 112 SER A N 1
ATOM 861 C CA . SER A 1 112 ? 7.865 -7.810 -3.929 1.00 98.19 112 SER A CA 1
ATOM 862 C C . SER A 1 112 ? 7.105 -6.547 -3.497 1.00 98.19 112 SER A C 1
ATOM 864 O O . SER A 1 112 ? 7.121 -6.185 -2.320 1.00 98.19 112 SER A O 1
ATOM 866 N N . PHE A 1 113 ? 6.412 -5.890 -4.428 1.00 98.12 113 PHE A N 1
ATOM 867 C CA . PHE A 1 113 ? 5.639 -4.680 -4.136 1.00 98.12 113 PHE A CA 1
ATOM 868 C C . PHE A 1 113 ? 4.287 -4.985 -3.476 1.00 98.12 113 PHE A C 1
ATOM 870 O O . PHE A 1 113 ? 3.872 -4.273 -2.567 1.00 98.12 113 PHE A O 1
ATOM 877 N N . VAL A 1 114 ? 3.607 -6.068 -3.868 1.00 98.19 114 VAL A N 1
ATOM 878 C CA . VAL A 1 114 ? 2.355 -6.496 -3.212 1.00 98.19 114 VAL A CA 1
ATOM 879 C C . VAL A 1 114 ? 2.597 -6.938 -1.767 1.00 98.19 114 VAL A C 1
ATOM 881 O O . VAL A 1 114 ? 1.742 -6.727 -0.908 1.00 98.19 114 VAL A O 1
ATOM 884 N N . THR A 1 115 ? 3.764 -7.514 -1.473 1.00 97.19 115 THR A N 1
ATOM 885 C CA . THR A 1 115 ? 4.181 -7.898 -0.117 1.00 97.19 115 THR A CA 1
ATOM 886 C C . THR A 1 115 ? 4.837 -6.756 0.658 1.00 97.19 115 THR A C 1
ATOM 888 O O . THR A 1 115 ? 5.419 -7.009 1.713 1.00 97.19 115 THR A O 1
ATOM 891 N N . ASN A 1 116 ? 4.769 -5.514 0.158 1.00 97.94 116 ASN A N 1
ATOM 892 C CA . ASN A 1 116 ? 5.353 -4.321 0.783 1.00 97.94 116 ASN A CA 1
ATOM 893 C C . ASN A 1 116 ? 6.858 -4.466 1.106 1.00 97.94 116 ASN A C 1
ATOM 895 O O . ASN A 1 116 ? 7.365 -3.930 2.089 1.00 97.94 116 ASN A O 1
ATOM 899 N N . THR A 1 117 ? 7.570 -5.284 0.330 1.00 97.81 117 THR A N 1
ATOM 900 C CA . THR A 1 117 ? 8.998 -5.573 0.520 1.00 97.81 117 THR A CA 1
ATOM 901 C C . THR A 1 117 ? 9.857 -4.644 -0.322 1.00 97.81 117 THR A C 1
ATOM 903 O O . THR A 1 117 ? 10.920 -4.213 0.115 1.00 97.81 117 THR A O 1
ATOM 906 N N . ASN A 1 118 ? 9.397 -4.344 -1.536 1.00 96.00 118 ASN A N 1
ATOM 907 C CA . ASN A 1 118 ? 10.053 -3.444 -2.481 1.00 96.00 118 ASN A CA 1
ATOM 908 C C . ASN A 1 118 ? 11.510 -3.835 -2.795 1.00 96.00 118 ASN A C 1
ATOM 910 O O . ASN A 1 118 ? 12.339 -2.986 -3.119 1.00 96.00 118 ASN A O 1
ATOM 914 N N . TRP A 1 119 ? 11.812 -5.134 -2.746 1.00 96.62 119 TRP A N 1
ATOM 915 C CA . TRP A 1 119 ? 13.004 -5.722 -3.342 1.00 96.62 119 TRP A CA 1
ATOM 916 C C . TRP A 1 119 ? 13.100 -5.373 -4.831 1.00 96.62 119 TRP A C 1
ATOM 918 O O . TRP A 1 119 ? 12.132 -5.546 -5.580 1.00 96.62 119 TRP A O 1
ATOM 928 N N . GLN A 1 120 ? 14.282 -4.922 -5.250 1.00 94.12 120 GLN A N 1
ATOM 929 C CA . GLN A 1 120 ? 14.587 -4.526 -6.621 1.00 94.12 120 GLN A CA 1
ATOM 930 C C . GLN A 1 120 ? 15.869 -5.222 -7.081 1.00 94.12 120 GLN A C 1
ATOM 932 O O . GLN A 1 120 ? 16.967 -4.885 -6.649 1.00 94.12 120 GLN A O 1
ATOM 937 N N . SER A 1 121 ? 15.730 -6.192 -7.984 1.00 93.75 121 SER A N 1
ATOM 938 C CA . SER A 1 121 ? 16.852 -6.855 -8.667 1.00 93.75 121 SER A CA 1
ATOM 939 C C . SER A 1 121 ? 17.118 -6.271 -10.060 1.00 93.75 121 SER A C 1
ATOM 941 O O . SER A 1 121 ? 17.599 -6.970 -10.949 1.00 93.75 121 SER A O 1
ATOM 943 N N . TYR A 1 122 ? 16.717 -5.021 -10.282 1.00 93.12 122 TYR A N 1
ATOM 944 C CA . TYR A 1 122 ? 16.812 -4.301 -11.549 1.00 93.12 122 TYR A CA 1
ATOM 945 C C . TYR A 1 122 ? 17.151 -2.831 -11.284 1.00 93.12 122 TYR A C 1
ATOM 947 O O . TYR A 1 122 ? 16.888 -2.333 -10.193 1.00 93.12 122 TYR A O 1
ATOM 955 N N . ALA A 1 123 ? 17.699 -2.137 -12.285 1.00 94.75 123 ALA A N 1
ATOM 956 C CA . ALA A 1 123 ? 17.901 -0.688 -12.238 1.00 94.75 123 ALA A CA 1
ATOM 957 C C . ALA A 1 123 ? 16.629 0.018 -12.747 1.00 94.75 123 ALA A C 1
ATOM 959 O O . ALA A 1 123 ? 16.313 -0.123 -13.939 1.00 94.75 123 ALA A O 1
ATOM 960 N N . PRO A 1 124 ? 15.859 0.725 -11.899 1.00 89.69 124 PRO A N 1
ATOM 961 C CA . PRO A 1 124 ? 14.569 1.297 -12.290 1.00 89.69 124 PRO A CA 1
ATOM 962 C C . PRO A 1 124 ? 14.658 2.250 -13.481 1.00 89.69 124 PRO A C 1
ATOM 964 O O . PRO A 1 124 ? 13.824 2.176 -14.382 1.00 89.69 124 PRO A O 1
ATOM 967 N N . GLU A 1 125 ? 15.705 3.073 -13.529 1.00 90.62 125 GLU A N 1
ATOM 968 C CA . GLU A 1 125 ? 15.928 4.112 -14.538 1.00 90.62 125 GLU A CA 1
ATOM 969 C C . GLU A 1 125 ? 16.186 3.536 -15.933 1.00 90.62 125 GLU A C 1
ATOM 971 O O . GLU A 1 125 ? 15.979 4.224 -16.930 1.00 90.62 125 GLU A O 1
ATOM 976 N N . ALA A 1 126 ? 16.630 2.279 -16.004 1.00 92.31 126 ALA A N 1
ATOM 977 C CA . ALA A 1 126 ? 16.953 1.583 -17.246 1.00 92.31 126 ALA A CA 1
ATOM 978 C C . ALA A 1 126 ? 15.951 0.472 -17.607 1.00 92.31 126 ALA A C 1
ATOM 980 O O . ALA A 1 126 ? 16.051 -0.106 -18.687 1.00 92.31 126 ALA A O 1
ATOM 981 N N . THR A 1 127 ? 15.017 0.138 -16.708 1.00 93.50 127 THR A N 1
ATOM 982 C CA . THR A 1 127 ? 14.182 -1.071 -16.843 1.00 93.50 127 THR A CA 1
ATOM 983 C C . THR A 1 127 ? 12.684 -0.786 -16.792 1.00 93.50 127 THR A C 1
ATOM 985 O O . THR A 1 127 ? 11.909 -1.534 -17.385 1.00 93.50 127 THR A O 1
ATOM 988 N N . VAL A 1 128 ? 12.239 0.256 -16.082 1.00 95.25 128 VAL A N 1
ATOM 989 C CA . VAL A 1 128 ? 10.816 0.468 -15.771 1.00 95.25 128 VAL A CA 1
ATOM 990 C C . VAL A 1 128 ? 10.339 1.816 -16.302 1.00 95.25 128 VAL A C 1
ATOM 992 O O . VAL A 1 128 ? 10.885 2.862 -15.957 1.00 95.25 128 VAL A O 1
ATOM 995 N N . SER A 1 129 ? 9.282 1.793 -17.119 1.00 96.75 129 SER A N 1
ATOM 996 C CA . SER A 1 129 ? 8.686 2.995 -17.708 1.00 96.75 129 SER A CA 1
ATOM 997 C C . SER A 1 129 ? 8.044 3.897 -16.655 1.00 96.75 129 SER A C 1
ATOM 999 O O . SER A 1 129 ? 7.652 3.450 -15.573 1.00 96.75 129 SER A O 1
ATOM 1001 N N . THR A 1 130 ? 7.870 5.178 -16.988 1.00 96.62 130 THR A N 1
ATOM 1002 C CA . THR A 1 130 ? 7.210 6.146 -16.103 1.00 96.62 130 THR A CA 1
ATOM 1003 C C . THR A 1 130 ? 5.794 5.700 -15.734 1.00 96.62 130 THR A C 1
ATOM 1005 O O . THR A 1 130 ? 5.400 5.831 -14.575 1.00 96.62 130 THR A O 1
ATOM 1008 N N . PHE A 1 131 ? 5.045 5.103 -16.669 1.00 97.12 131 PHE A N 1
ATOM 1009 C CA . PHE A 1 131 ? 3.727 4.538 -16.360 1.00 97.12 131 PHE A CA 1
ATOM 1010 C C . PHE A 1 131 ? 3.800 3.397 -15.351 1.00 97.12 131 PHE A C 1
ATOM 1012 O O . PHE A 1 131 ? 3.048 3.402 -14.381 1.00 97.12 131 PHE A O 1
ATOM 1019 N N . SER A 1 132 ? 4.710 2.441 -15.541 1.00 97.19 132 SER A N 1
ATOM 1020 C CA . SER A 1 132 ? 4.869 1.320 -14.612 1.00 97.19 132 SER A CA 1
ATOM 1021 C C . SER A 1 132 ? 5.247 1.793 -13.207 1.00 97.19 132 SER A C 1
ATOM 1023 O O . SER A 1 132 ? 4.719 1.269 -12.226 1.00 97.19 132 SER A O 1
ATOM 1025 N N . GLN A 1 133 ? 6.106 2.812 -13.093 1.00 96.62 133 GLN A N 1
ATOM 1026 C CA . GLN A 1 133 ? 6.442 3.417 -11.801 1.00 96.62 133 GLN A CA 1
ATOM 1027 C C . GLN A 1 133 ? 5.223 4.096 -11.162 1.00 96.62 133 GLN A C 1
ATOM 1029 O O . GLN A 1 133 ? 4.906 3.833 -10.007 1.00 96.62 133 GLN A O 1
ATOM 1034 N N . MET A 1 134 ? 4.507 4.930 -11.917 1.00 96.62 134 MET A N 1
ATOM 1035 C CA . MET A 1 134 ? 3.391 5.730 -11.409 1.00 96.62 134 MET A CA 1
ATOM 1036 C C . MET A 1 134 ? 2.136 4.897 -11.108 1.00 96.62 134 MET A C 1
ATOM 1038 O O . MET A 1 134 ? 1.604 4.950 -10.004 1.00 96.62 134 MET A O 1
ATOM 1042 N N . ALA A 1 135 ? 1.645 4.143 -12.088 1.00 96.69 135 ALA A N 1
ATOM 1043 C CA . ALA A 1 135 ? 0.372 3.427 -12.012 1.00 96.69 135 ALA A CA 1
ATOM 1044 C C . ALA A 1 135 ? 0.513 1.991 -11.481 1.00 96.69 135 ALA A C 1
ATOM 1046 O O . ALA A 1 135 ? -0.482 1.380 -11.102 1.00 96.69 135 ALA A O 1
ATOM 1047 N N . GLY A 1 136 ? 1.732 1.446 -11.461 1.00 97.06 136 GLY A N 1
ATOM 1048 C CA . GLY A 1 136 ? 2.020 0.116 -10.934 1.00 97.06 136 GLY A CA 1
ATOM 1049 C C . GLY A 1 136 ? 2.659 0.172 -9.549 1.00 97.06 136 GLY A C 1
ATOM 1050 O O . GLY A 1 136 ? 2.009 -0.100 -8.542 1.00 97.06 136 GLY A O 1
ATOM 1051 N N . LEU A 1 137 ? 3.948 0.514 -9.509 1.00 97.44 137 LEU A N 1
ATOM 1052 C CA . LEU A 1 137 ? 4.776 0.423 -8.303 1.00 97.44 137 LEU A CA 1
ATOM 1053 C C . LEU A 1 137 ? 4.292 1.362 -7.193 1.00 97.44 137 LEU A C 1
ATOM 1055 O O . LEU A 1 137 ? 4.091 0.926 -6.063 1.00 97.44 137 LEU A O 1
ATOM 1059 N N . THR A 1 138 ? 4.033 2.631 -7.516 1.00 97.31 138 THR A N 1
ATOM 1060 C CA . THR A 1 138 ? 3.544 3.608 -6.535 1.00 97.31 138 THR A CA 1
ATOM 1061 C C . THR A 1 138 ? 2.174 3.219 -5.996 1.00 97.31 138 THR A C 1
ATOM 1063 O O . THR A 1 138 ? 1.977 3.264 -4.789 1.00 97.31 138 THR A O 1
ATOM 1066 N N . VAL A 1 139 ? 1.247 2.757 -6.842 1.00 97.44 139 VAL A N 1
ATOM 1067 C CA . VAL A 1 139 ? -0.061 2.265 -6.370 1.00 97.44 139 VAL A CA 1
ATOM 1068 C C . VAL A 1 139 ? 0.118 1.128 -5.360 1.00 97.44 139 VAL A C 1
ATOM 1070 O O . VAL A 1 139 ? -0.518 1.150 -4.305 1.00 97.44 139 VAL A O 1
ATOM 1073 N N . GLN A 1 140 ? 1.023 0.178 -5.629 1.00 97.88 140 GLN A N 1
ATOM 1074 C CA . GLN A 1 140 ? 1.314 -0.903 -4.684 1.00 97.88 140 GLN A CA 1
ATOM 1075 C C . GLN A 1 140 ? 1.945 -0.415 -3.376 1.00 97.88 140 GLN A C 1
ATOM 1077 O O . GLN A 1 140 ? 1.584 -0.933 -2.323 1.00 97.88 140 GLN A O 1
ATOM 1082 N N . ASN A 1 141 ? 2.800 0.611 -3.400 1.00 97.44 141 ASN A N 1
ATOM 1083 C CA . ASN A 1 141 ? 3.363 1.200 -2.176 1.00 97.44 141 ASN A CA 1
ATOM 1084 C C . ASN A 1 141 ? 2.277 1.708 -1.215 1.00 97.44 141 ASN A C 1
ATOM 1086 O O . ASN A 1 141 ? 2.397 1.527 -0.007 1.00 97.44 141 ASN A O 1
ATOM 1090 N N . PHE A 1 142 ? 1.203 2.308 -1.735 1.00 97.25 142 PHE A N 1
ATOM 1091 C CA . PHE A 1 142 ? 0.091 2.767 -0.899 1.00 97.25 142 PHE A CA 1
ATOM 1092 C C . PHE A 1 142 ? -0.783 1.607 -0.434 1.00 97.25 142 PHE A C 1
ATOM 1094 O O . PHE A 1 142 ? -1.060 1.455 0.755 1.00 97.25 142 PHE A O 1
ATOM 1101 N N . VAL A 1 143 ? -1.241 0.776 -1.370 1.00 97.56 143 VAL A N 1
ATOM 1102 C CA . VAL A 1 143 ? -2.277 -0.210 -1.049 1.00 97.56 143 VAL A CA 1
ATOM 1103 C C . VAL A 1 143 ? -1.746 -1.420 -0.280 1.00 97.56 143 VAL A C 1
ATOM 1105 O O . VAL A 1 143 ? -2.491 -1.992 0.514 1.00 97.56 143 VAL A O 1
ATOM 1108 N N . SER A 1 144 ? -0.471 -1.792 -0.446 1.00 97.69 144 SER A N 1
ATOM 1109 C CA . SER A 1 144 ? 0.156 -2.860 0.348 1.00 97.69 144 SER A CA 1
ATOM 1110 C C . SER A 1 144 ? 0.380 -2.418 1.800 1.00 97.69 144 SER A C 1
ATOM 1112 O O . SER A 1 144 ? 0.047 -3.160 2.729 1.00 97.69 144 SER A O 1
ATOM 1114 N N . ALA A 1 145 ? 0.825 -1.174 2.016 1.00 97.44 145 ALA A N 1
ATOM 1115 C CA . ALA A 1 145 ? 0.921 -0.570 3.342 1.00 97.44 145 ALA A CA 1
ATOM 1116 C C . ALA A 1 145 ? -0.462 -0.453 4.006 1.00 97.44 145 ALA A C 1
ATOM 1118 O O . ALA A 1 145 ? -0.637 -0.839 5.166 1.00 97.44 145 ALA A O 1
ATOM 1119 N N . ALA A 1 146 ? -1.473 -0.002 3.255 1.00 97.50 146 ALA A N 1
ATOM 1120 C CA . ALA A 1 146 ? -2.844 0.098 3.742 1.00 97.50 146 ALA A CA 1
ATOM 1121 C C . ALA A 1 146 ? -3.445 -1.265 4.110 1.00 97.50 146 ALA A C 1
ATOM 1123 O O . ALA A 1 146 ? -4.138 -1.375 5.124 1.00 97.50 146 ALA A O 1
ATOM 1124 N N . ALA A 1 147 ? -3.152 -2.319 3.342 1.00 97.69 147 ALA A N 1
ATOM 1125 C CA . ALA A 1 147 ? -3.560 -3.679 3.678 1.00 97.69 147 ALA A CA 1
ATOM 1126 C C . ALA A 1 147 ? -2.927 -4.145 5.002 1.00 97.69 147 ALA A C 1
ATOM 1128 O O . ALA A 1 147 ? -3.639 -4.649 5.871 1.00 97.69 147 ALA A O 1
ATOM 1129 N N . GLY A 1 148 ? -1.625 -3.905 5.203 1.00 97.00 148 GLY A N 1
ATOM 1130 C CA . GLY A 1 148 ? -0.934 -4.216 6.459 1.00 97.00 148 GLY A CA 1
ATOM 1131 C C . GLY A 1 148 ? -1.530 -3.486 7.669 1.00 97.00 148 GLY A C 1
ATOM 1132 O O . GLY A 1 148 ? -1.818 -4.105 8.695 1.00 97.00 148 GLY A O 1
ATOM 1133 N N . LEU A 1 149 ? -1.801 -2.185 7.532 1.00 96.56 149 LEU A N 1
ATOM 1134 C CA . LEU A 1 149 ? -2.450 -1.384 8.576 1.00 96.56 149 LEU A CA 1
ATOM 1135 C C . LEU A 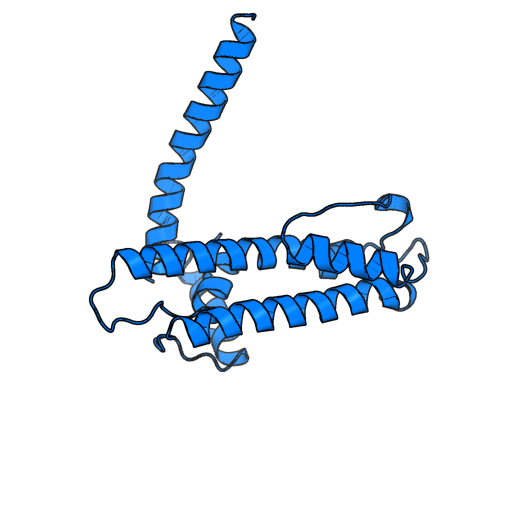1 149 ? -3.893 -1.826 8.855 1.00 96.56 149 LEU A C 1
ATOM 1137 O O . LEU A 1 149 ? -4.323 -1.827 10.007 1.00 96.56 149 LEU A O 1
ATOM 1141 N N . SER A 1 150 ? -4.629 -2.251 7.828 1.00 95.88 150 SER A N 1
ATOM 1142 C CA . SER A 1 150 ? -5.985 -2.793 7.980 1.00 95.88 150 SER A CA 1
ATOM 1143 C C . SER A 1 150 ? -5.976 -4.090 8.798 1.00 95.88 150 SER A C 1
ATOM 1145 O O . SER A 1 150 ? -6.782 -4.252 9.714 1.00 95.88 150 SER A O 1
ATOM 1147 N N . ILE A 1 151 ? -5.005 -4.978 8.555 1.00 96.00 151 ILE A N 1
ATOM 1148 C CA . ILE A 1 151 ? -4.804 -6.189 9.367 1.00 96.00 151 ILE A CA 1
ATOM 1149 C C . ILE A 1 151 ? -4.466 -5.819 10.816 1.00 96.00 151 ILE A C 1
ATOM 1151 O O . ILE A 1 151 ? -5.063 -6.377 11.737 1.00 96.00 151 ILE A O 1
ATOM 1155 N N . ALA A 1 152 ? -3.566 -4.855 11.039 1.00 94.81 152 ALA A N 1
ATOM 1156 C CA . ALA A 1 152 ? -3.235 -4.389 12.387 1.00 94.81 152 ALA A CA 1
ATOM 1157 C C . ALA A 1 152 ? -4.477 -3.857 13.130 1.00 94.81 152 ALA A C 1
ATOM 1159 O O . ALA A 1 152 ? -4.684 -4.180 14.300 1.00 94.81 152 ALA A O 1
ATOM 1160 N N . ALA A 1 153 ? -5.350 -3.118 12.439 1.00 92.75 153 ALA A N 1
ATOM 1161 C CA . ALA A 1 153 ? -6.617 -2.639 12.986 1.00 92.75 153 ALA A CA 1
ATOM 1162 C C . ALA A 1 153 ? -7.599 -3.777 13.301 1.00 92.75 153 ALA A C 1
ATOM 1164 O O . ALA A 1 153 ? -8.269 -3.755 14.334 1.00 92.75 153 ALA A O 1
ATOM 1165 N N . ALA A 1 154 ? -7.690 -4.788 12.432 1.00 93.31 154 ALA A N 1
ATOM 1166 C CA . ALA A 1 154 ? -8.500 -5.978 12.675 1.00 93.31 154 ALA A CA 1
ATOM 1167 C C . ALA A 1 154 ? -8.020 -6.747 13.915 1.00 93.31 154 ALA A C 1
ATOM 1169 O O . ALA A 1 154 ? -8.843 -7.127 14.745 1.00 93.31 154 ALA A O 1
ATOM 1170 N N . VAL A 1 155 ? -6.704 -6.908 14.087 1.00 93.75 155 VAL A N 1
ATOM 1171 C CA . VAL A 1 155 ? -6.105 -7.541 15.274 1.00 93.75 155 VAL A CA 1
ATOM 1172 C C . VAL A 1 155 ? -6.366 -6.713 16.534 1.00 93.75 155 VAL A C 1
ATOM 1174 O O . VAL A 1 155 ? -6.804 -7.261 17.541 1.00 93.75 155 VAL A O 1
ATOM 1177 N N . ALA A 1 156 ? -6.171 -5.393 16.483 1.00 91.75 156 ALA A N 1
ATOM 1178 C CA . ALA A 1 156 ? -6.466 -4.511 17.612 1.00 91.75 156 ALA A CA 1
ATOM 1179 C C . ALA A 1 156 ? -7.947 -4.579 18.026 1.00 91.75 156 ALA A C 1
ATOM 1181 O O . ALA A 1 156 ? -8.250 -4.673 19.215 1.00 91.75 156 ALA A O 1
ATOM 1182 N N . ARG A 1 157 ? -8.871 -4.600 17.053 1.00 90.31 157 ARG A N 1
ATOM 1183 C CA . ARG A 1 157 ? -10.305 -4.807 17.311 1.00 90.31 157 ARG A CA 1
ATOM 1184 C C . ARG A 1 157 ? -10.585 -6.184 17.902 1.00 90.31 157 ARG A C 1
ATOM 1186 O O . ARG A 1 157 ? -11.360 -6.257 18.840 1.00 90.31 157 ARG A O 1
ATOM 1193 N N . ALA A 1 158 ? -9.929 -7.244 17.430 1.00 90.56 158 ALA A N 1
ATOM 1194 C CA . ALA A 1 158 ? -10.099 -8.590 17.981 1.00 90.56 158 ALA A CA 1
ATOM 1195 C C . ALA A 1 158 ? -9.728 -8.680 19.472 1.00 90.56 158 ALA A C 1
ATOM 1197 O O . ALA A 1 158 ? -10.364 -9.426 20.208 1.00 90.56 158 ALA A O 1
ATOM 1198 N N . PHE A 1 159 ? -8.717 -7.925 19.918 1.00 90.75 159 PHE A N 1
ATOM 1199 C CA . PHE A 1 159 ? -8.339 -7.856 21.334 1.00 90.75 159 PHE A CA 1
ATOM 1200 C C . PHE A 1 159 ? -9.287 -7.003 22.184 1.00 90.75 159 PHE A C 1
ATOM 1202 O O . PHE A 1 159 ? -9.410 -7.255 23.379 1.00 90.75 159 PHE A O 1
ATOM 1209 N N . ALA A 1 160 ? -9.911 -5.982 21.594 1.00 87.12 160 ALA A N 1
ATOM 1210 C CA . ALA A 1 160 ? -10.820 -5.075 22.295 1.00 87.12 160 ALA A CA 1
ATOM 1211 C C . ALA A 1 160 ? -12.284 -5.555 22.309 1.00 87.12 160 ALA A C 1
ATOM 1213 O O . ALA A 1 160 ? -13.056 -5.100 23.146 1.00 87.12 160 ALA A O 1
ATOM 1214 N N . ALA A 1 161 ? -12.656 -6.416 21.363 1.00 81.62 161 ALA A N 1
ATOM 1215 C CA . ALA A 1 161 ? -14.009 -6.907 21.145 1.00 81.62 161 ALA A CA 1
ATOM 1216 C C . ALA A 1 161 ? -14.441 -7.966 22.171 1.00 81.62 161 ALA A C 1
ATOM 1218 O O . ALA A 1 161 ? -13.652 -8.825 22.575 1.00 81.62 161 ALA A O 1
ATOM 1219 N N . ASP A 1 162 ? -15.734 -7.970 22.501 1.00 76.81 162 ASP A N 1
ATOM 1220 C CA . ASP A 1 162 ? -16.374 -9.061 23.237 1.00 76.81 162 ASP A CA 1
ATOM 1221 C C . ASP A 1 162 ? -16.733 -10.241 22.310 1.00 76.81 162 ASP A C 1
ATOM 1223 O O . ASP A 1 162 ? -16.756 -10.140 21.077 1.00 76.81 162 ASP A O 1
ATOM 1227 N N . ARG A 1 163 ? -17.016 -11.416 22.898 1.00 63.50 163 ARG A N 1
ATOM 1228 C CA . ARG A 1 163 ? -17.369 -12.624 22.131 1.00 63.50 163 ARG A CA 1
ATOM 1229 C C . ARG A 1 163 ? -18.551 -12.335 21.190 1.00 63.50 163 ARG A C 1
ATOM 1231 O O . ARG A 1 163 ? -19.630 -11.994 21.658 1.00 63.50 163 ARG A O 1
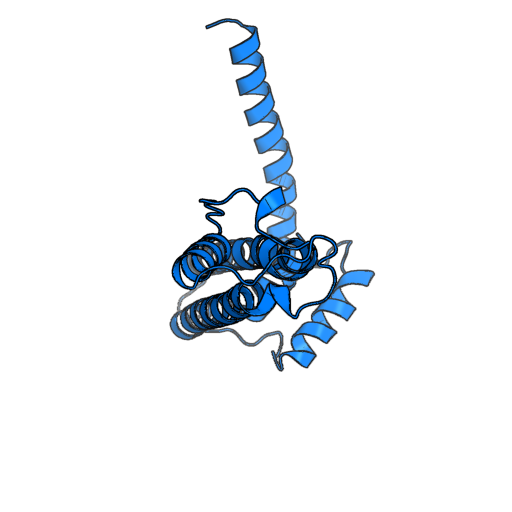ATOM 1238 N N . ALA A 1 164 ? -18.344 -12.601 19.896 1.00 62.25 164 ALA A N 1
ATOM 1239 C CA . ALA A 1 164 ? -19.283 -12.456 18.770 1.00 62.25 164 ALA A CA 1
ATOM 1240 C C . ALA A 1 164 ? -19.306 -11.101 18.034 1.00 62.25 164 ALA A C 1
ATOM 1242 O O . ALA A 1 164 ? -20.022 -10.986 17.036 1.00 62.25 164 ALA A O 1
ATOM 1243 N N . GLU A 1 165 ? -18.486 -10.119 18.414 1.00 70.19 165 GLU A N 1
ATOM 1244 C CA . GLU A 1 165 ? -18.286 -8.932 17.574 1.00 70.19 165 GLU A CA 1
ATOM 1245 C C . GLU A 1 165 ? -17.354 -9.244 16.385 1.00 70.19 165 GLU A C 1
ATOM 1247 O O . GLU A 1 165 ? -16.344 -9.939 16.508 1.00 70.19 165 GLU A O 1
ATOM 1252 N N . GLY A 1 166 ? -17.721 -8.779 15.185 1.00 78.94 166 GLY A N 1
ATOM 1253 C CA . GLY A 1 166 ? -16.908 -8.973 13.978 1.00 78.94 166 GLY A CA 1
ATOM 1254 C C . GLY A 1 166 ? -15.697 -8.033 13.917 1.00 78.94 166 GLY A C 1
ATOM 1255 O O . GLY A 1 166 ? -15.630 -7.034 14.625 1.00 78.94 166 GLY A O 1
ATOM 1256 N N . LEU A 1 167 ? -14.754 -8.305 13.012 1.00 87.88 167 LEU A N 1
ATOM 1257 C CA . LEU A 1 167 ? -13.477 -7.581 12.919 1.00 87.88 167 LEU A CA 1
ATOM 1258 C C . LEU A 1 167 ? -13.556 -6.264 12.132 1.00 87.88 167 LEU A C 1
ATOM 1260 O O . LEU A 1 167 ? -12.521 -5.726 11.749 1.00 87.88 167 LEU A O 1
ATOM 1264 N N . GLY A 1 168 ? -14.756 -5.751 11.853 1.00 90.19 168 GLY A N 1
ATOM 1265 C CA . GLY A 1 168 ? -14.965 -4.632 10.936 1.00 90.19 168 GLY A CA 1
ATOM 1266 C C . GLY A 1 168 ? -14.982 -5.086 9.477 1.00 90.19 168 GLY A C 1
ATOM 1267 O O . GLY A 1 168 ? -15.388 -6.204 9.184 1.00 90.19 168 GLY A O 1
ATOM 1268 N N . ASN A 1 169 ? -14.588 -4.225 8.541 1.00 93.94 169 ASN A N 1
ATOM 1269 C CA . ASN A 1 169 ? -14.679 -4.517 7.110 1.00 93.94 169 ASN A CA 1
ATOM 1270 C C . ASN A 1 169 ? -13.392 -4.114 6.400 1.00 93.94 169 ASN A C 1
ATOM 1272 O O . ASN A 1 169 ? -13.071 -2.926 6.356 1.00 93.94 169 ASN A O 1
ATOM 1276 N N . PHE A 1 170 ? -12.708 -5.089 5.800 1.00 95.62 170 PHE A N 1
ATOM 1277 C CA . PHE A 1 170 ? -11.422 -4.884 5.141 1.00 95.62 170 PHE A CA 1
ATOM 1278 C C . PHE A 1 170 ? -11.464 -3.759 4.107 1.00 95.62 170 PHE A C 1
ATOM 1280 O O . PHE A 1 170 ? -10.594 -2.897 4.100 1.00 95.62 170 PHE A O 1
ATOM 1287 N N . TRP A 1 171 ? -12.500 -3.713 3.270 1.00 95.50 171 TRP A N 1
ATOM 1288 C CA . TRP A 1 171 ? -12.613 -2.704 2.217 1.00 95.50 171 TRP A CA 1
ATOM 1289 C C . TRP A 1 171 ? -12.816 -1.298 2.780 1.00 95.50 171 TRP A C 1
ATOM 1291 O O . TRP A 1 171 ? -12.299 -0.326 2.233 1.00 95.50 171 TRP A O 1
ATOM 1301 N N . VAL A 1 172 ? -13.550 -1.182 3.889 1.00 94.62 172 VAL A N 1
ATOM 1302 C CA . VAL A 1 172 ? -13.735 0.098 4.581 1.00 94.62 172 VAL A CA 1
ATOM 1303 C C . VAL A 1 172 ? -12.430 0.551 5.222 1.00 94.62 172 VAL A C 1
ATOM 1305 O O . VAL A 1 172 ? -12.082 1.723 5.096 1.00 94.62 172 VAL A O 1
ATOM 1308 N N . ASP A 1 173 ? -11.706 -0.355 5.881 1.00 95.00 173 ASP A N 1
ATOM 1309 C CA . ASP A 1 173 ? -10.420 -0.032 6.503 1.00 95.00 173 ASP A CA 1
ATOM 1310 C C . ASP A 1 173 ? -9.381 0.358 5.447 1.00 95.00 173 ASP A C 1
ATOM 1312 O O . ASP A 1 173 ? -8.732 1.391 5.590 1.00 95.00 173 ASP A O 1
ATOM 1316 N N . LEU A 1 174 ? -9.303 -0.394 4.345 1.00 96.12 174 LEU A N 1
ATOM 1317 C CA . LEU A 1 174 ? -8.395 -0.134 3.234 1.00 96.12 174 LEU A CA 1
ATOM 1318 C C . LEU A 1 174 ? -8.641 1.251 2.628 1.00 96.12 174 LEU A C 1
ATOM 1320 O O . LEU A 1 174 ? -7.714 2.048 2.521 1.00 96.12 174 LEU A O 1
ATOM 1324 N N . VAL A 1 175 ? -9.891 1.567 2.267 1.00 95.25 175 VAL A N 1
ATOM 1325 C CA . VAL A 1 175 ? -10.241 2.871 1.676 1.00 95.25 175 VAL A CA 1
ATOM 1326 C C . VAL A 1 175 ? -9.990 4.006 2.666 1.00 95.25 175 VAL A C 1
ATOM 1328 O O . VAL A 1 175 ? -9.518 5.067 2.269 1.00 95.25 175 VAL A O 1
ATOM 1331 N N . ARG A 1 176 ? -10.283 3.805 3.956 1.00 94.19 176 ARG A N 1
ATOM 1332 C CA . ARG A 1 176 ? -9.993 4.811 4.982 1.00 94.19 176 ARG A CA 1
ATOM 1333 C C . ARG A 1 176 ? -8.501 5.071 5.099 1.00 94.19 176 ARG A C 1
ATOM 1335 O O . ARG A 1 176 ? -8.116 6.230 5.095 1.00 94.19 176 ARG A O 1
ATOM 1342 N N . ILE A 1 177 ? -7.679 4.029 5.166 1.00 95.12 177 ILE A N 1
ATOM 1343 C CA . ILE A 1 177 ? -6.234 4.209 5.282 1.00 95.12 177 ILE A CA 1
ATOM 1344 C C . ILE A 1 177 ? -5.672 4.883 4.036 1.00 95.12 177 ILE A C 1
ATOM 1346 O O . ILE A 1 177 ? -4.988 5.876 4.185 1.00 95.12 177 ILE A O 1
ATOM 1350 N N . VAL A 1 178 ? -6.044 4.450 2.829 1.00 95.75 178 VAL A N 1
ATOM 1351 C CA . VAL A 1 178 ? -5.549 5.072 1.586 1.00 95.75 178 VAL A CA 1
ATOM 1352 C C . VAL A 1 178 ? -5.951 6.549 1.446 1.00 95.75 178 VAL A C 1
ATOM 1354 O O . VAL A 1 178 ? -5.234 7.314 0.811 1.00 95.75 178 VAL A O 1
ATOM 1357 N N . LEU A 1 179 ? -7.111 6.959 1.973 1.00 94.06 179 LEU A N 1
ATOM 1358 C CA . LEU A 1 179 ? -7.587 8.341 1.832 1.00 94.06 179 LEU A CA 1
ATOM 1359 C C . LEU A 1 179 ? -7.127 9.268 2.961 1.00 94.06 179 LEU A C 1
ATOM 1361 O O . LEU A 1 179 ? -6.912 10.452 2.712 1.00 94.06 179 LEU A O 1
ATOM 1365 N N . TYR A 1 180 ? -7.062 8.766 4.195 1.00 92.62 180 TYR A N 1
ATOM 1366 C CA . TYR A 1 180 ? -6.848 9.583 5.392 1.00 92.62 180 TYR A CA 1
ATOM 1367 C C . TYR A 1 180 ? -5.413 9.521 5.935 1.00 92.62 180 TYR A C 1
ATOM 1369 O O . TYR A 1 180 ? -5.081 10.336 6.797 1.00 92.62 180 TYR A O 1
ATOM 1377 N N . LEU A 1 181 ? -4.582 8.582 5.470 1.00 89.06 181 LEU A N 1
ATOM 1378 C CA . LEU A 1 181 ? -3.178 8.424 5.860 1.00 89.06 181 LEU A CA 1
ATOM 1379 C C . LEU A 1 181 ? -2.272 8.389 4.622 1.00 89.06 181 LEU A C 1
ATOM 1381 O O . LEU A 1 181 ? -1.249 9.106 4.658 1.00 89.06 181 LEU A O 1
#

Mean predicted aligned error: 4.49 Å

Foldseek 3Di:
DDVVVVVVVCVVVVVCVVVVVVVVVVLVCLLVVHDDPCCVPQVVVLVVVCVVVVHDAPDFDAPVRLVVVLVVVLVVLLVVLLCCQQCVLVDPQAPVSAHRDDNVQSNVCSNCLSCLNRDDPDDCVRHPGPCSVPVRNVVSNLQSVQSVVLVVQLVVCVVVDDPPDGSGHSSSSSSSSSRVD

Secondary structure (DSSP, 8-state):
--HHHHHHHHHHHHHHHHHHHHHHHHHHHHHHT---TTHHHHHHHHHHHHHHTT--TTPPPPHHHHHHHHHHHHHHHHHHHHHHHHHGGGSS--TT-PPPPPHHHHHHHHHHHHTT----SS-HHHH--HHIIIIIIHHHHHHHHHHHHHHHHHHHHHHHPPTT-----HHHHHHHHHHH-

Solvent-accessible surface area (backbone atoms only — not comparable to full-atom values): 9980 Å² total; per-residue (Å²): 136,58,72,64,60,55,49,51,52,52,49,52,52,51,50,50,54,64,53,47,52,63,49,50,57,50,50,51,33,62,74,73,65,48,94,54,94,59,39,88,68,46,47,61,52,52,52,49,54,31,56,75,69,69,50,64,90,89,57,62,26,48,68,67,60,34,52,51,50,53,53,52,50,43,51,52,50,27,54,51,33,28,48,42,36,47,44,38,54,80,45,69,62,37,93,85,65,45,60,39,42,54,73,67,56,21,46,52,44,22,50,22,28,46,68,63,63,64,60,71,98,66,59,57,95,83,60,53,36,60,36,42,46,56,73,31,53,49,47,26,58,49,53,26,51,20,47,53,51,34,51,53,50,28,53,54,43,58,74,72,49,61,95,88,64,54,47,40,37,58,70,60,40,29,54,47,37,67,71,76,106